Protein AF-A0A9P6ADT1-F1 (afdb_monomer)

Solvent-accessible surface area (backbone atoms only — not comparable to full-atom values): 18904 Å² total; per-residue (Å²): 120,46,32,55,77,61,33,71,81,41,59,68,74,58,28,60,76,31,26,52,91,74,40,87,94,54,66,102,69,55,71,53,70,65,59,57,53,48,58,58,53,56,71,49,45,75,69,42,69,82,41,55,72,68,59,29,51,54,50,52,51,52,51,54,49,50,52,53,49,54,48,59,73,41,40,64,62,50,52,52,52,51,49,56,50,48,60,58,50,48,56,53,52,51,50,54,48,50,60,58,55,69,78,47,60,73,65,60,53,52,51,52,52,51,37,44,56,51,20,77,77,34,77,88,45,71,60,76,86,56,84,80,74,83,67,64,42,41,66,54,49,51,50,51,55,52,50,53,49,51,54,50,29,70,73,68,75,50,74,79,93,52,99,67,52,74,68,56,52,52,50,54,53,52,53,50,53,51,50,23,52,55,50,48,50,52,58,66,69,46,61,95,75,58,52,72,69,57,51,49,51,54,51,52,51,51,53,53,50,51,54,51,52,54,56,47,54,63,53,37,44,75,73,42,54,80,47,46,67,55,52,52,49,60,64,70,63,66,64,89,63,56,79,56,68,57,84,81,75,50,65,86,76,50,59,74,89,73,48,75,50,73,64,42,46,53,49,35,52,53,49,51,55,45,24,54,17,39,24,52,51,19,49,53,47,26,56,51,28,49,53,52,35,55,50,52,52,51,45,43,75,74,72,52,68,63,71,70,52,42,54,52,48,50,54,53,43,54,51,29,50,53,50,27,53,48,25,48,50,51,31,73,72,67

Sequence (334 aa):
FLPKLHALAHKSKCSILYSLNFTPGVSRMNGEGIEWEWAEINITANSTEEMSEGSCHDTLDNLLGDKNFQKEIGLGKSLLTKLKTAQVESVKHVEQFKSFTGGLDPATVREYENMILAWEADHSKLNPYSVMSSSKTQVDVRLELLESKQAHLSLTGGHAMYDMSATSFLCVGLEIEEAQQWLARDIAAVGLLPMSTQSANVQSHRLALSNCIAAFHSIQQVYMPETASLITVNIIMDTPLSLESSPLFLPHTLKPKLQISPLAKSLTEMSAKLRFAQALDSLAEVQHSLCVFSHLLSYKHQEVQGQHLNTQACTLLDKADGKTKLAAQRYHCA

Foldseek 3Di:
DAFQVRLVVDDLVVSLLPPLVLAPPRDPDRPCPVVVVVVVVVVCVVVLVPDDPVVSVVVSVVVVVVVVVCCVVCVVVVVVVSVVVCVVVVVVVVVVVCVVCVPDDPVVVVVLVVQSVVCNVPVVGDDSPDDPCVAQALVRLLVVVVVVVVVVCVVVVDDDPDPADLSRLLVLLLVLLLLLVVLVVLVVVCPDDHDPVSVVVSVVSLVVSVVSLVVSVVVCCVQQVLCVVVVVCQVVVPDPPDSSRRDSPQLVPDDVVSQPDPSSVVSNVSNVSSLVSQLVVLVVQLVVLVVVLVVLVVCCVPPDDDDPSNVVSVVVNVVSVVSNVSSVVSNVVD

Structure (mmCIF, N/CA/C/O backbone):
data_AF-A0A9P6ADT1-F1
#
_entry.id   AF-A0A9P6ADT1-F1
#
loop_
_atom_site.group_PDB
_atom_site.id
_atom_site.type_symbol
_atom_site.label_atom_id
_atom_site.label_alt_id
_atom_site.label_comp_id
_atom_site.label_asym_id
_atom_site.label_entity_id
_atom_site.label_seq_id
_atom_site.pdbx_PDB_ins_code
_atom_site.Cartn_x
_atom_site.Cartn_y
_atom_site.Cartn_z
_atom_site.occupancy
_atom_site.B_iso_or_equiv
_atom_site.auth_seq_id
_atom_site.auth_comp_id
_atom_site.auth_asym_id
_atom_site.auth_atom_id
_atom_site.pdbx_PDB_model_num
ATOM 1 N N . PHE A 1 1 ? -10.443 -15.585 17.021 1.00 78.38 1 PHE A N 1
ATOM 2 C CA . PHE A 1 1 ? -10.217 -14.183 16.608 1.00 78.38 1 PHE A CA 1
ATOM 3 C C . PHE A 1 1 ? -8.785 -13.808 16.926 1.00 78.38 1 PHE A C 1
ATOM 5 O O . PHE A 1 1 ? -8.240 -14.363 17.874 1.00 78.38 1 PHE A O 1
ATOM 12 N N . LEU A 1 2 ? -8.186 -12.912 16.148 1.00 85.44 2 LEU A N 1
ATOM 13 C CA . LEU A 1 2 ? -6.800 -12.489 16.333 1.00 85.44 2 LEU A CA 1
ATOM 14 C C . LEU A 1 2 ? -6.769 -11.030 16.830 1.00 85.44 2 LEU A C 1
ATOM 16 O O . LEU A 1 2 ? -7.407 -10.185 16.193 1.00 85.44 2 LEU A O 1
ATOM 20 N N . PRO A 1 3 ? -6.083 -10.710 17.947 1.00 88.88 3 PRO A N 1
ATOM 21 C CA . PRO A 1 3 ? -5.892 -9.323 18.374 1.00 88.88 3 PRO A CA 1
ATOM 22 C C . PRO A 1 3 ? -5.215 -8.487 17.283 1.00 88.88 3 PRO A C 1
ATOM 24 O O . PRO A 1 3 ? -4.430 -9.010 16.488 1.00 88.88 3 PRO A O 1
ATOM 27 N N . LYS A 1 4 ? -5.520 -7.188 17.228 1.00 87.94 4 LYS A N 1
ATOM 28 C CA . LYS A 1 4 ? -5.128 -6.321 16.105 1.00 87.94 4 LYS A CA 1
ATOM 29 C C . LYS A 1 4 ? -3.614 -6.209 15.929 1.00 87.94 4 LYS A C 1
ATOM 31 O O . LYS A 1 4 ? -3.161 -6.284 14.791 1.00 87.94 4 LYS A O 1
ATOM 36 N N . LEU A 1 5 ? -2.841 -6.076 17.009 1.00 86.31 5 LEU A N 1
ATOM 37 C CA . LEU A 1 5 ? -1.379 -6.035 16.921 1.00 86.31 5 LEU A CA 1
ATOM 38 C C . LEU A 1 5 ? -0.801 -7.376 16.449 1.00 86.31 5 LEU A C 1
ATOM 40 O O . LEU A 1 5 ? 0.032 -7.411 15.544 1.00 86.31 5 LEU A O 1
ATOM 44 N N . HIS A 1 6 ? -1.307 -8.492 16.977 1.00 86.75 6 HIS A N 1
ATOM 45 C CA . HIS A 1 6 ? -0.883 -9.834 16.566 1.00 86.75 6 HIS A CA 1
ATOM 46 C C . HIS A 1 6 ? -1.228 -10.152 15.109 1.00 86.75 6 HIS A C 1
ATOM 48 O O . HIS A 1 6 ? -0.494 -10.881 14.443 1.00 86.75 6 HIS A O 1
ATOM 54 N N . ALA A 1 7 ? -2.296 -9.559 14.574 1.00 86.25 7 ALA A N 1
ATOM 55 C CA . ALA A 1 7 ? -2.693 -9.727 13.182 1.00 86.25 7 ALA A CA 1
ATOM 56 C C . ALA A 1 7 ? -1.629 -9.290 12.166 1.00 86.25 7 ALA A C 1
ATOM 58 O O . ALA A 1 7 ? -1.653 -9.780 11.035 1.00 86.25 7 ALA A O 1
ATOM 59 N N . LEU A 1 8 ? -0.675 -8.444 12.570 1.00 82.44 8 LEU A N 1
ATOM 60 C CA . LEU A 1 8 ? 0.459 -8.012 11.748 1.00 82.44 8 LEU A CA 1
ATOM 61 C C . LEU A 1 8 ? 1.533 -9.098 11.581 1.00 82.44 8 LEU A C 1
ATOM 63 O O . LEU A 1 8 ? 2.225 -9.120 10.568 1.00 82.44 8 LEU A O 1
ATOM 67 N N . ALA A 1 9 ? 1.664 -10.014 12.546 1.00 87.06 9 ALA A N 1
ATOM 68 C CA . ALA A 1 9 ? 2.632 -11.114 12.493 1.00 87.06 9 ALA A CA 1
ATOM 69 C C . ALA A 1 9 ? 2.120 -12.323 11.685 1.00 87.06 9 ALA A C 1
ATOM 71 O O . ALA A 1 9 ? 2.860 -13.271 11.420 1.00 87.06 9 ALA A O 1
ATOM 72 N N . HIS A 1 10 ? 0.844 -12.311 11.297 1.00 88.50 10 HIS A N 1
ATOM 73 C CA . HIS A 1 10 ? 0.214 -13.393 10.553 1.00 88.50 10 HIS A CA 1
ATOM 74 C C . HIS A 1 10 ? 0.229 -13.131 9.045 1.00 88.50 10 HIS A C 1
ATOM 76 O O . HIS A 1 10 ? 0.156 -11.998 8.576 1.00 88.50 10 HIS A O 1
ATOM 82 N N . LYS A 1 11 ? 0.235 -14.215 8.256 1.00 84.75 11 LYS A N 1
ATOM 83 C CA . LYS A 1 11 ? 0.014 -14.136 6.803 1.00 84.75 11 LYS A CA 1
ATOM 84 C C . LYS A 1 11 ? -1.325 -13.444 6.515 1.00 84.75 11 LYS A C 1
ATOM 86 O O . LYS A 1 11 ? -2.305 -13.707 7.215 1.00 84.75 11 LYS A O 1
ATOM 91 N N . SER A 1 12 ? -1.392 -12.654 5.442 1.00 79.94 12 SER A N 1
ATOM 92 C CA . SER A 1 12 ? -2.573 -11.859 5.052 1.00 79.94 12 SER A CA 1
ATOM 93 C C . SER A 1 12 ? -3.883 -12.654 5.089 1.00 79.94 12 SER A C 1
ATOM 95 O O . SER A 1 12 ? -4.853 -12.223 5.706 1.00 79.94 12 SER A O 1
ATOM 97 N N . LYS A 1 13 ? -3.888 -13.871 4.530 1.00 82.75 13 LYS A N 1
ATOM 98 C CA . LYS A 1 13 ? -5.054 -14.771 4.541 1.00 82.75 13 LYS A CA 1
ATOM 99 C C . LYS A 1 13 ? -5.581 -15.052 5.955 1.00 82.75 13 LYS A C 1
ATOM 101 O O . LYS A 1 13 ? -6.788 -15.064 6.165 1.00 82.75 13 LYS A O 1
ATOM 106 N N . CYS A 1 14 ? -4.687 -15.285 6.914 1.00 85.56 14 CYS A N 1
ATOM 107 C CA . CYS A 1 14 ? -5.045 -15.565 8.305 1.00 85.56 14 CYS A CA 1
ATOM 108 C C . CYS A 1 14 ? -5.510 -14.291 9.024 1.00 85.56 14 CYS A C 1
ATOM 110 O O . CYS A 1 14 ? -6.534 -14.307 9.703 1.00 85.56 14 CYS A O 1
ATOM 112 N N . SER A 1 15 ? -4.800 -13.181 8.803 1.00 85.50 15 SER A N 1
ATOM 113 C CA . SER A 1 15 ? -5.125 -11.866 9.363 1.00 85.50 15 SER A CA 1
ATOM 114 C C . SER A 1 15 ? -6.536 -11.404 8.975 1.00 85.50 15 SER A C 1
ATOM 116 O O . SER A 1 15 ? -7.306 -10.982 9.832 1.00 85.50 15 SER A O 1
ATOM 118 N N . ILE A 1 16 ? -6.921 -11.575 7.704 1.00 87.06 16 ILE A N 1
ATOM 119 C CA . ILE A 1 16 ? -8.251 -11.204 7.198 1.00 87.06 16 ILE A CA 1
ATOM 120 C C . ILE A 1 16 ? -9.327 -12.154 7.733 1.00 87.06 16 ILE A C 1
ATOM 122 O O . ILE A 1 16 ? -10.358 -11.690 8.210 1.00 87.06 16 ILE A O 1
ATOM 126 N N . LEU A 1 17 ? -9.087 -13.471 7.699 1.00 88.19 17 LEU A N 1
ATOM 127 C CA . LEU A 1 17 ? -10.069 -14.469 8.137 1.00 88.19 17 LEU A CA 1
ATOM 128 C C . LEU A 1 17 ? -10.455 -14.312 9.615 1.00 88.19 17 LEU A C 1
ATOM 130 O O . LEU A 1 17 ? -11.616 -14.484 9.966 1.00 88.19 17 LEU A O 1
ATOM 134 N N . TYR A 1 18 ? -9.491 -13.983 10.477 1.00 88.50 18 TYR A N 1
ATOM 135 C CA . TYR A 1 18 ? -9.713 -13.840 11.921 1.00 88.50 18 TYR A CA 1
ATOM 136 C C . TYR A 1 18 ? -9.751 -12.383 12.393 1.00 88.50 18 TYR A C 1
ATOM 138 O O . TYR A 1 18 ? -9.625 -12.125 13.597 1.00 88.50 18 TYR A O 1
ATOM 146 N N . SER A 1 19 ? -9.925 -11.446 11.458 1.00 89.44 19 SER A N 1
ATOM 147 C CA . SER A 1 19 ? -10.001 -10.015 11.728 1.00 89.44 19 SER A CA 1
ATOM 148 C C . SER A 1 19 ? -11.229 -9.682 12.569 1.00 89.44 19 SER A C 1
ATOM 150 O O . SER A 1 19 ? -12.371 -9.920 12.169 1.00 89.44 19 SER A O 1
ATOM 152 N N . LEU A 1 20 ? -10.998 -9.019 13.704 1.00 89.38 20 LEU A N 1
ATOM 153 C CA . LEU A 1 20 ? -12.065 -8.457 14.537 1.00 89.38 20 LEU A CA 1
ATOM 154 C C . LEU A 1 20 ? -12.916 -7.419 13.784 1.00 89.38 20 LEU A C 1
ATOM 156 O O . LEU A 1 20 ? -14.054 -7.187 14.167 1.00 89.38 20 LEU A O 1
ATOM 160 N N . ASN A 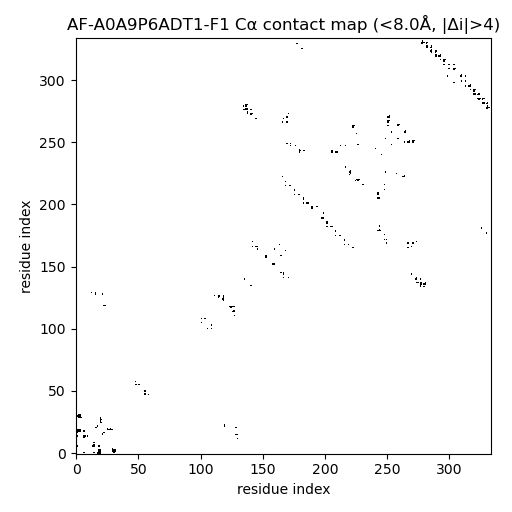1 21 ? -12.389 -6.796 12.721 1.00 87.94 21 ASN A N 1
ATOM 161 C CA . ASN A 1 21 ? -13.139 -5.807 11.939 1.00 87.94 21 ASN A CA 1
ATOM 162 C C . ASN A 1 21 ? -14.158 -6.445 10.980 1.00 87.94 21 ASN A C 1
ATOM 164 O O . ASN A 1 21 ? -15.078 -5.754 10.558 1.00 87.94 21 ASN A O 1
ATOM 168 N N . PHE A 1 22 ? -13.975 -7.718 10.614 1.00 87.19 22 PHE A N 1
ATOM 169 C CA . PHE A 1 22 ? -14.830 -8.430 9.652 1.00 87.19 22 PHE A CA 1
ATOM 170 C C . PHE A 1 22 ? -15.693 -9.502 10.322 1.00 87.19 22 PHE A C 1
ATOM 172 O O . PHE A 1 22 ? -16.388 -10.244 9.643 1.00 87.19 22 PHE A O 1
ATOM 179 N N . THR A 1 23 ? -15.632 -9.610 11.652 1.00 86.31 23 THR A N 1
ATOM 180 C CA . THR A 1 23 ? -16.427 -10.584 12.400 1.00 86.31 23 THR A CA 1
ATOM 181 C C . THR A 1 23 ? -17.764 -9.956 12.813 1.00 86.31 23 THR A C 1
ATOM 183 O O . THR A 1 23 ? -17.756 -8.979 13.572 1.00 86.31 23 THR A O 1
ATOM 186 N N . PRO A 1 24 ? -18.912 -10.524 12.403 1.00 86.69 24 PRO A N 1
ATOM 187 C CA . PRO A 1 24 ? -20.221 -10.045 12.831 1.00 86.69 24 PRO A CA 1
ATOM 188 C C . PRO A 1 24 ? -20.382 -10.062 14.356 1.00 86.69 24 PRO A C 1
ATOM 190 O O . PRO A 1 24 ? -19.966 -10.996 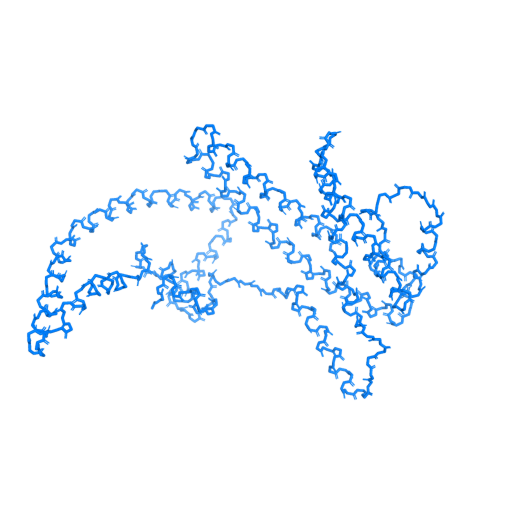15.039 1.00 86.69 24 PRO A O 1
ATOM 193 N N . GLY A 1 25 ? -20.993 -9.010 14.904 1.00 86.00 25 GLY A N 1
ATOM 194 C CA . GLY A 1 25 ? -21.254 -8.884 16.344 1.00 86.00 25 GLY A CA 1
ATOM 195 C C . GLY A 1 25 ? -20.046 -8.476 17.196 1.00 86.00 25 GLY A C 1
ATOM 196 O O . GLY A 1 25 ? -20.205 -8.222 18.391 1.00 86.00 25 GLY A O 1
ATOM 197 N N . VAL A 1 26 ? -18.852 -8.350 16.611 1.00 87.88 26 VAL A N 1
ATOM 198 C CA . VAL A 1 26 ? -17.669 -7.866 17.328 1.00 87.88 26 VAL A CA 1
ATOM 199 C C . VAL A 1 26 ? -17.657 -6.339 17.357 1.00 87.88 26 VAL A C 1
ATOM 201 O O . VAL A 1 26 ? -17.753 -5.662 16.336 1.00 87.88 26 VAL A O 1
ATOM 204 N N . SER A 1 27 ? -17.535 -5.775 18.560 1.00 83.25 27 SER A N 1
ATOM 205 C CA . SER A 1 27 ? -17.394 -4.326 18.735 1.00 83.25 27 SER A CA 1
ATOM 206 C C . SER A 1 27 ? -16.056 -3.815 18.187 1.00 83.25 27 SER A C 1
ATOM 208 O O . SER A 1 27 ? -15.099 -4.572 18.026 1.00 83.25 27 SER A O 1
ATOM 210 N N . ARG A 1 28 ? -15.931 -2.500 17.967 1.00 84.81 28 ARG A N 1
ATOM 211 C CA . ARG A 1 28 ? -14.649 -1.892 17.583 1.00 84.81 28 ARG A CA 1
ATOM 212 C C . ARG A 1 28 ? -13.662 -1.933 18.760 1.00 84.81 28 ARG A C 1
ATOM 214 O O . ARG A 1 28 ? -13.579 -0.996 19.545 1.00 84.81 28 ARG A O 1
ATOM 221 N N . MET A 1 29 ? -12.910 -3.028 18.861 1.00 85.56 29 MET A N 1
ATOM 222 C CA . MET A 1 29 ? -11.903 -3.289 19.899 1.00 85.56 29 MET A CA 1
ATOM 223 C C . MET A 1 29 ? -10.559 -3.723 19.294 1.00 85.56 29 MET A C 1
ATOM 225 O O . MET A 1 29 ? -10.488 -4.048 18.108 1.00 85.56 29 MET A O 1
ATOM 229 N N . ASN A 1 30 ? -9.483 -3.684 20.085 1.00 87.19 30 ASN A N 1
ATOM 230 C CA . ASN A 1 30 ? -8.147 -4.171 19.705 1.00 87.19 30 ASN A CA 1
ATOM 231 C C . ASN A 1 30 ? -7.900 -5.635 20.100 1.00 87.19 30 ASN A C 1
ATOM 233 O O . ASN A 1 30 ? -7.114 -6.305 19.442 1.00 87.19 30 ASN A O 1
ATOM 237 N N . GLY A 1 31 ? -8.607 -6.147 21.112 1.00 88.25 31 GLY A N 1
ATOM 238 C CA . GLY A 1 31 ? -8.419 -7.515 21.602 1.00 88.25 31 GLY A CA 1
ATOM 239 C C . GLY A 1 31 ? -7.239 -7.688 22.563 1.00 88.25 31 GLY A C 1
ATOM 240 O O . GLY A 1 31 ? -6.888 -8.822 22.854 1.00 88.25 31 GLY A O 1
ATOM 241 N N . GLU A 1 32 ? -6.663 -6.598 23.075 1.00 87.12 32 GLU A N 1
ATOM 242 C CA . GLU A 1 32 ? -5.452 -6.604 23.924 1.00 87.12 32 GLU A CA 1
ATOM 243 C C . GLU A 1 32 ? -5.761 -6.363 25.406 1.00 87.12 32 GLU A C 1
ATOM 245 O O . GLU A 1 32 ? -4.874 -6.061 26.194 1.00 87.12 32 GLU A O 1
ATOM 250 N N . GLY A 1 33 ? -7.028 -6.484 25.819 1.00 83.31 33 GLY A N 1
ATOM 251 C CA . GLY A 1 33 ? -7.420 -6.193 27.203 1.00 83.31 33 GLY A CA 1
ATOM 252 C C . GLY A 1 33 ? -6.620 -6.986 28.244 1.00 83.31 33 GLY A C 1
ATOM 253 O O . GLY A 1 33 ? -6.304 -6.449 29.297 1.00 83.31 33 GLY A O 1
ATOM 254 N N . ILE A 1 34 ? -6.237 -8.225 27.916 1.00 82.31 34 ILE A N 1
ATOM 255 C CA . ILE A 1 34 ? -5.420 -9.077 28.788 1.00 82.31 34 ILE A CA 1
ATOM 256 C C . ILE A 1 34 ? -3.978 -8.569 28.941 1.00 82.31 34 ILE A C 1
ATOM 258 O O . ILE A 1 34 ? -3.387 -8.716 30.003 1.00 82.31 34 ILE A O 1
ATOM 262 N N . GLU A 1 35 ? -3.414 -7.927 27.915 1.00 85.19 35 GLU A N 1
ATOM 263 C CA . GLU A 1 35 ? -2.042 -7.406 27.960 1.00 85.19 35 GLU A CA 1
ATOM 264 C C . GLU A 1 35 ? -1.942 -6.200 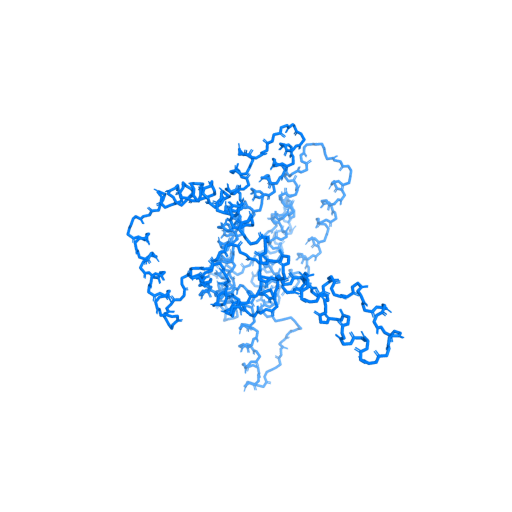28.897 1.00 85.19 35 GLU A C 1
ATOM 266 O O . GLU A 1 35 ? -0.951 -6.043 29.609 1.00 85.19 35 GLU A O 1
ATOM 271 N N . TRP A 1 36 ? -2.992 -5.374 28.947 1.00 82.00 36 TRP A N 1
ATOM 272 C CA . TRP A 1 36 ? -3.089 -4.285 29.919 1.00 82.00 36 TRP A CA 1
ATOM 273 C C . TRP A 1 36 ? -3.194 -4.817 31.350 1.00 82.00 36 TRP A C 1
ATOM 275 O O . TRP A 1 36 ? -2.508 -4.313 32.235 1.00 82.00 36 TRP A O 1
ATOM 285 N N . GLU A 1 37 ? -3.994 -5.865 31.567 1.00 82.81 37 GLU A N 1
ATOM 286 C CA . GLU A 1 37 ? -4.106 -6.524 32.874 1.00 82.81 37 GLU A CA 1
ATOM 287 C C . GLU A 1 37 ? -2.753 -7.139 33.302 1.00 82.81 37 GLU A C 1
ATOM 289 O O . GLU A 1 37 ? -2.333 -6.966 34.446 1.00 82.81 37 GLU A O 1
ATOM 294 N N . TRP A 1 38 ? -2.002 -7.762 32.384 1.00 85.62 38 TRP A N 1
ATOM 295 C CA . TRP A 1 38 ? -0.648 -8.262 32.666 1.00 85.62 38 TRP A CA 1
ATOM 296 C C . TRP A 1 38 ? 0.346 -7.162 33.030 1.00 85.62 38 TRP A C 1
ATOM 298 O O . TRP A 1 38 ? 1.143 -7.346 33.949 1.00 85.62 38 TRP A O 1
ATOM 308 N N . ALA A 1 39 ? 0.306 -6.017 32.346 1.00 86.19 39 ALA A N 1
ATOM 309 C CA . ALA A 1 39 ? 1.173 -4.891 32.677 1.00 86.19 39 ALA A CA 1
ATOM 310 C C . ALA A 1 39 ? 0.939 -4.393 34.113 1.00 86.19 39 ALA A C 1
ATOM 312 O O . ALA A 1 39 ? 1.895 -4.042 34.800 1.00 86.19 39 ALA A O 1
ATOM 313 N N . GLU A 1 40 ? -0.310 -4.408 34.583 1.00 81.56 40 GLU A N 1
ATOM 314 C CA . GLU A 1 40 ? -0.649 -4.036 35.958 1.00 81.56 40 GLU A CA 1
ATOM 315 C C . GLU A 1 40 ? -0.211 -5.091 36.982 1.00 81.56 40 GLU A C 1
ATOM 317 O O . GLU A 1 40 ? 0.331 -4.730 38.024 1.00 81.56 40 GLU A O 1
ATOM 322 N N . ILE A 1 41 ? -0.383 -6.384 36.684 1.00 84.31 41 ILE A N 1
ATOM 323 C CA . ILE A 1 41 ? 0.080 -7.481 37.556 1.00 84.31 41 ILE A CA 1
ATOM 324 C C . ILE A 1 41 ? 1.611 -7.478 37.672 1.00 84.31 41 ILE A C 1
ATOM 326 O O . ILE A 1 41 ? 2.161 -7.722 38.743 1.00 84.31 41 ILE A O 1
ATOM 330 N N . ASN A 1 42 ? 2.327 -7.126 36.602 1.00 87.12 42 ASN A N 1
ATOM 331 C CA . ASN A 1 42 ? 3.787 -7.029 36.635 1.00 87.12 42 ASN A CA 1
ATOM 332 C C . ASN A 1 42 ? 4.300 -5.995 37.650 1.00 87.12 42 ASN A C 1
ATOM 334 O O . ASN A 1 42 ? 5.420 -6.132 38.137 1.00 87.12 42 ASN A O 1
ATOM 338 N N . ILE A 1 43 ? 3.498 -4.989 38.019 1.00 84.44 43 ILE A N 1
ATOM 339 C CA . ILE A 1 43 ? 3.875 -4.006 39.047 1.00 84.44 43 ILE A CA 1
ATOM 340 C C . ILE A 1 43 ? 4.038 -4.685 40.414 1.00 84.44 43 ILE A C 1
ATOM 342 O O . ILE A 1 43 ? 4.892 -4.282 41.202 1.00 84.44 43 ILE A O 1
ATOM 346 N N . THR A 1 44 ? 3.256 -5.733 40.697 1.00 85.94 44 THR A N 1
ATOM 347 C CA . THR A 1 44 ? 3.319 -6.457 41.974 1.00 85.94 44 THR A CA 1
ATOM 348 C C . THR A 1 44 ? 4.371 -7.563 41.991 1.00 85.94 44 THR A C 1
ATOM 350 O O . THR A 1 44 ? 4.643 -8.103 43.062 1.00 85.94 44 THR A O 1
ATOM 353 N N . ALA A 1 45 ? 5.003 -7.868 40.851 1.00 87.25 45 ALA A N 1
ATOM 354 C CA . ALA A 1 45 ? 5.948 -8.977 40.714 1.00 87.25 45 ALA A CA 1
ATOM 355 C C . ALA A 1 45 ? 7.094 -8.908 41.739 1.00 87.25 45 ALA A C 1
ATOM 357 O O . ALA A 1 45 ? 7.302 -9.857 42.492 1.00 87.25 45 ALA A O 1
ATOM 358 N N . ASN A 1 46 ? 7.757 -7.750 41.848 1.00 87.62 46 ASN A N 1
ATOM 359 C CA . ASN A 1 46 ? 8.876 -7.557 42.779 1.00 87.62 46 ASN A CA 1
ATOM 360 C C . ASN A 1 46 ? 8.447 -7.700 44.247 1.00 87.62 46 ASN A C 1
ATOM 362 O O . ASN A 1 46 ? 9.211 -8.185 45.072 1.00 87.62 46 ASN A O 1
ATOM 366 N N . SER A 1 47 ? 7.228 -7.269 44.596 1.00 88.19 47 SER A N 1
ATOM 367 C CA . SER A 1 47 ? 6.728 -7.413 45.969 1.00 88.19 47 SER A CA 1
ATOM 368 C C . SER A 1 47 ? 6.363 -8.853 46.310 1.00 88.19 47 SER A C 1
ATOM 370 O O . SER A 1 47 ? 6.517 -9.249 47.458 1.00 88.19 47 SER A O 1
ATOM 372 N N . THR A 1 48 ? 5.903 -9.633 45.328 1.00 90.62 48 THR A N 1
ATOM 373 C CA . THR A 1 48 ? 5.520 -11.038 45.517 1.00 90.62 48 THR A CA 1
ATOM 374 C C . THR A 1 48 ? 6.706 -12.003 45.500 1.00 90.62 48 THR A C 1
ATOM 376 O O . THR A 1 48 ? 6.578 -13.110 46.011 1.00 90.62 48 THR A O 1
ATOM 379 N N . GLU A 1 49 ? 7.854 -11.595 44.949 1.00 90.50 49 GLU A N 1
ATOM 380 C CA . GLU A 1 49 ? 9.067 -12.424 44.850 1.00 90.50 49 GLU A CA 1
ATOM 381 C C . GLU A 1 49 ? 9.681 -12.751 46.223 1.00 90.50 49 GLU A C 1
ATOM 383 O O . GLU A 1 49 ? 10.138 -13.866 46.451 1.00 90.50 49 GLU A O 1
ATOM 388 N N . GLU A 1 50 ? 9.623 -11.807 47.163 1.00 92.56 50 GLU A N 1
ATOM 389 C CA . GLU A 1 50 ? 10.172 -11.950 48.522 1.00 92.56 50 GLU A CA 1
ATOM 390 C C . GLU A 1 50 ? 9.190 -12.628 49.505 1.00 92.56 50 GLU A C 1
ATOM 392 O O . GLU A 1 50 ? 9.494 -12.820 50.686 1.00 92.56 50 GLU A O 1
ATOM 397 N N . MET A 1 51 ? 7.975 -12.964 49.056 1.00 94.94 51 MET A N 1
ATOM 398 C CA . MET A 1 51 ? 6.925 -13.534 49.906 1.00 94.94 51 MET A CA 1
ATOM 399 C C . MET A 1 51 ? 7.046 -15.058 50.011 1.00 94.94 51 MET A C 1
ATOM 401 O O . MET A 1 51 ? 7.474 -15.738 49.082 1.00 94.94 51 MET A O 1
ATOM 405 N N . SER A 1 52 ? 6.595 -15.629 51.135 1.00 95.38 52 SER A N 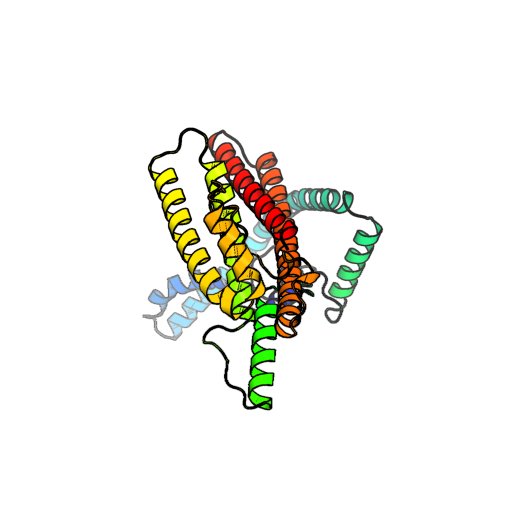1
ATOM 406 C CA . SER A 1 52 ? 6.409 -17.082 51.223 1.00 95.38 52 SER A CA 1
ATOM 407 C C . SER A 1 52 ? 5.340 -17.554 50.233 1.00 95.38 52 SER A C 1
ATOM 409 O O . SER A 1 52 ? 4.409 -16.812 49.934 1.00 95.38 52 SER A O 1
ATOM 411 N N . GLU A 1 53 ? 5.435 -18.800 49.767 1.00 93.00 53 GLU A N 1
ATOM 412 C CA . GLU A 1 53 ? 4.560 -19.355 48.720 1.00 93.00 53 GLU A CA 1
ATOM 413 C C . GLU A 1 53 ? 3.060 -19.142 48.993 1.00 93.00 53 GLU A C 1
ATOM 415 O O . GLU A 1 53 ? 2.345 -18.627 48.136 1.00 93.00 53 GLU A O 1
ATOM 420 N N . GLY A 1 54 ? 2.595 -19.449 50.210 1.00 95.69 54 GLY A N 1
ATOM 421 C CA . GLY A 1 54 ? 1.196 -19.224 50.593 1.00 95.69 54 GLY A CA 1
ATOM 422 C C . GLY A 1 54 ? 0.804 -17.742 50.582 1.00 95.69 54 GLY A C 1
ATOM 423 O O . GLY A 1 54 ? -0.219 -17.376 50.015 1.00 95.69 54 GLY A O 1
ATOM 424 N N . SER A 1 55 ? 1.659 -16.872 51.127 1.00 92.62 55 SER A N 1
ATOM 425 C CA . SER A 1 55 ? 1.406 -15.424 51.148 1.00 92.62 55 SER A CA 1
ATOM 426 C C . SER A 1 55 ? 1.406 -14.819 49.741 1.00 92.62 55 SER A C 1
ATOM 428 O O . SER A 1 55 ? 0.626 -13.910 49.457 1.00 92.62 55 SER A O 1
ATOM 430 N N . CYS A 1 56 ? 2.280 -15.311 48.860 1.00 92.88 56 CYS A N 1
ATOM 431 C CA . CYS A 1 56 ? 2.341 -14.918 47.457 1.00 92.88 56 CYS A CA 1
ATOM 432 C C . CYS A 1 56 ? 1.037 -15.288 46.740 1.00 92.88 56 CYS A C 1
ATOM 434 O O . CYS A 1 56 ? 0.410 -14.425 46.124 1.00 92.88 56 CYS A O 1
ATOM 436 N N . HIS A 1 57 ? 0.585 -16.537 46.895 1.00 92.88 57 HIS A N 1
ATOM 437 C CA . HIS A 1 57 ? -0.665 -17.012 46.308 1.00 92.88 57 HIS A CA 1
ATOM 438 C C . HIS A 1 57 ? -1.869 -16.178 46.770 1.00 92.88 57 HIS A C 1
ATOM 440 O O . HIS A 1 57 ? -2.612 -15.664 45.937 1.00 92.88 57 HIS A O 1
ATOM 446 N N . ASP A 1 58 ? -2.015 -15.965 48.081 1.00 94.88 58 ASP A N 1
ATOM 447 C CA . ASP A 1 58 ? -3.122 -15.180 48.640 1.00 94.88 58 ASP A CA 1
ATOM 448 C C . ASP A 1 58 ? -3.090 -13.720 48.165 1.00 94.88 58 ASP A C 1
ATOM 450 O O . ASP A 1 58 ? -4.128 -13.100 47.936 1.00 94.88 58 ASP A O 1
ATOM 454 N N . THR A 1 59 ? -1.899 -13.146 47.989 1.00 91.69 59 THR A N 1
ATOM 455 C CA . THR A 1 59 ? -1.748 -11.766 47.503 1.00 91.69 59 THR A CA 1
ATOM 456 C C . THR A 1 59 ? -2.170 -11.636 46.044 1.00 91.69 59 THR A C 1
ATOM 458 O O . THR A 1 59 ? -2.894 -10.700 45.699 1.00 91.69 59 THR A O 1
ATOM 461 N N . LEU A 1 60 ? -1.754 -12.577 45.193 1.00 90.69 60 LEU A N 1
ATOM 462 C CA . LEU A 1 60 ? -2.156 -12.604 43.788 1.00 90.69 60 LEU A CA 1
ATOM 463 C C . LEU A 1 60 ? -3.663 -12.840 43.641 1.00 90.69 60 LEU A C 1
ATOM 465 O O . LEU A 1 60 ? -4.301 -12.144 42.853 1.00 90.69 60 LEU A O 1
ATOM 469 N N . ASP A 1 61 ? -4.247 -13.753 44.420 1.00 93.56 61 ASP A N 1
ATOM 470 C CA . ASP A 1 61 ? -5.685 -14.040 44.368 1.00 93.56 61 ASP A CA 1
ATOM 471 C C . ASP A 1 61 ? -6.519 -12.822 44.796 1.00 93.56 61 ASP A C 1
ATOM 473 O O . ASP A 1 61 ? -7.460 -12.429 44.104 1.00 93.56 61 ASP A O 1
ATOM 477 N N . ASN A 1 62 ? -6.105 -12.128 45.863 1.00 92.31 62 ASN A N 1
ATOM 478 C CA . ASN A 1 62 ? -6.741 -10.879 46.291 1.00 92.31 62 ASN A CA 1
ATOM 479 C C . ASN A 1 62 ? -6.641 -9.774 45.228 1.00 92.31 62 ASN A C 1
ATOM 481 O O . ASN A 1 62 ? -7.623 -9.074 44.975 1.00 92.31 62 ASN A O 1
ATOM 485 N N . LEU A 1 63 ? -5.475 -9.616 44.589 1.00 90.12 63 LEU A N 1
ATOM 486 C CA . LEU A 1 63 ? -5.275 -8.627 43.528 1.00 90.12 63 LEU A CA 1
ATOM 487 C C . LEU A 1 63 ? -6.185 -8.913 42.328 1.00 90.12 63 LEU A C 1
ATOM 489 O O . LEU A 1 63 ? -6.887 -8.021 41.854 1.00 90.12 63 LEU A O 1
ATOM 493 N N . LEU A 1 64 ? -6.186 -10.154 41.837 1.00 89.88 64 LEU A N 1
ATOM 494 C CA . LEU A 1 64 ? -7.020 -10.569 40.708 1.00 89.88 64 LEU A CA 1
ATOM 495 C C . LEU A 1 64 ? -8.514 -10.476 41.052 1.00 89.88 64 LEU A C 1
ATOM 497 O O . LEU A 1 64 ? -9.315 -10.047 40.218 1.00 89.88 64 LEU A O 1
ATOM 501 N N . GLY A 1 65 ? -8.883 -10.818 42.288 1.00 93.38 65 GLY A N 1
ATOM 502 C CA . GLY A 1 65 ? -10.229 -10.663 42.833 1.00 93.38 65 GLY A CA 1
ATOM 503 C C . GLY A 1 65 ? -10.702 -9.209 42.830 1.00 93.38 65 GLY A C 1
ATOM 504 O O . GLY A 1 65 ? -11.779 -8.925 42.300 1.00 93.38 65 GLY A O 1
ATOM 505 N N . ASP A 1 66 ? -9.886 -8.275 43.333 1.00 91.31 66 ASP A N 1
ATOM 506 C CA . ASP A 1 66 ? -10.195 -6.840 43.271 1.00 91.31 66 ASP A CA 1
ATOM 507 C C . ASP A 1 66 ? -10.336 -6.368 41.819 1.00 91.31 66 ASP A C 1
ATOM 509 O O . ASP A 1 66 ? -11.319 -5.712 41.482 1.00 91.31 66 ASP A O 1
ATOM 513 N N . LYS A 1 67 ? -9.436 -6.767 40.912 1.00 88.00 67 LYS A N 1
ATOM 514 C CA . LYS A 1 67 ? -9.535 -6.391 39.488 1.00 88.00 67 LYS A CA 1
ATOM 515 C C . LYS A 1 67 ? -10.833 -6.868 38.843 1.00 88.00 67 LYS A C 1
ATOM 517 O O . LYS A 1 67 ? -11.485 -6.092 38.136 1.00 88.00 67 LYS A O 1
ATOM 522 N N . ASN A 1 68 ? -11.239 -8.107 39.109 1.00 90.88 68 ASN A N 1
ATOM 523 C CA . ASN A 1 68 ? -12.516 -8.639 38.637 1.00 90.88 68 ASN A CA 1
ATOM 524 C C . ASN A 1 68 ? -13.696 -7.836 39.197 1.00 90.88 68 ASN A C 1
ATOM 526 O O . ASN A 1 68 ? -14.589 -7.455 38.437 1.00 90.88 68 ASN A O 1
ATOM 530 N N . PHE A 1 69 ? -13.663 -7.500 40.487 1.00 94.44 69 PHE A N 1
ATOM 531 C CA . PHE A 1 69 ? -14.693 -6.688 41.125 1.00 94.44 69 PHE A CA 1
ATOM 532 C C . PHE A 1 69 ? -14.770 -5.271 40.533 1.00 94.44 69 PHE A C 1
ATOM 534 O O . PHE A 1 69 ? -15.852 -4.821 40.155 1.00 94.44 69 PHE A O 1
ATOM 541 N N . GLN A 1 70 ? -13.632 -4.586 40.355 1.00 92.31 70 GLN A N 1
ATOM 542 C CA . GLN A 1 70 ? -13.564 -3.266 39.712 1.00 92.31 70 GLN A CA 1
ATOM 543 C C . GLN A 1 70 ? -14.136 -3.296 38.288 1.00 92.31 70 GLN A C 1
ATOM 545 O O . GLN A 1 70 ? -14.847 -2.378 37.865 1.00 92.31 70 GLN A O 1
ATOM 550 N N . LYS A 1 71 ? -13.857 -4.368 37.539 1.00 89.25 71 LYS A N 1
ATOM 551 C CA . LYS A 1 71 ? -14.389 -4.580 36.189 1.00 89.25 71 LYS A CA 1
ATOM 552 C C . LYS A 1 71 ? -15.901 -4.769 36.205 1.00 89.25 71 LYS A C 1
ATOM 554 O O . LYS A 1 71 ? -16.580 -4.171 35.373 1.00 89.25 71 LYS A O 1
ATOM 559 N N . GLU A 1 72 ? -16.422 -5.545 37.151 1.00 95.12 72 GLU A N 1
ATOM 560 C CA . GLU A 1 72 ? -17.854 -5.793 37.316 1.00 95.12 72 GLU A CA 1
ATOM 561 C C . GLU A 1 72 ? -18.615 -4.501 37.645 1.00 95.12 72 GLU A C 1
ATOM 563 O O . GLU A 1 72 ? -19.531 -4.118 36.911 1.00 95.12 72 GLU A O 1
ATOM 568 N N . ILE A 1 73 ? -18.182 -3.754 38.668 1.00 96.69 73 ILE A N 1
ATOM 569 C CA . ILE A 1 73 ? -18.836 -2.492 39.057 1.00 96.69 73 ILE A CA 1
ATOM 570 C C . ILE A 1 73 ? -18.645 -1.387 38.005 1.00 96.69 73 ILE A C 1
ATOM 572 O O . ILE A 1 73 ? -19.508 -0.523 37.824 1.00 96.69 73 ILE A O 1
ATOM 576 N N . GLY A 1 74 ? -17.527 -1.410 37.273 1.00 95.12 74 GLY A N 1
ATOM 577 C CA . GLY A 1 74 ? -17.215 -0.458 36.209 1.00 95.12 74 GLY A CA 1
ATOM 578 C C . GLY A 1 74 ? -17.932 -0.744 34.886 1.00 95.12 74 GLY A C 1
ATOM 579 O O . GLY A 1 74 ? -18.027 0.150 34.032 1.00 95.12 74 GLY A O 1
ATOM 580 N N . LEU A 1 75 ? -18.464 -1.958 34.705 1.00 93.62 75 LEU A N 1
ATOM 581 C CA . LEU A 1 75 ? -18.994 -2.429 33.428 1.00 93.62 75 LEU A CA 1
ATOM 582 C C . LEU A 1 75 ? -20.132 -1.543 32.917 1.00 93.62 75 LEU A C 1
ATOM 584 O O . LEU A 1 75 ? -20.097 -1.106 31.768 1.00 93.62 75 LEU A O 1
ATOM 588 N N . GLY A 1 76 ? -21.100 -1.205 33.774 1.00 96.38 76 GLY A N 1
ATOM 589 C CA . GLY A 1 76 ? -22.244 -0.371 33.391 1.00 96.38 76 GLY A CA 1
ATOM 590 C C . GLY A 1 76 ? -21.829 1.014 32.881 1.00 96.38 76 GLY A C 1
ATOM 591 O O . GLY A 1 76 ? -22.274 1.455 31.820 1.00 96.38 76 GLY A O 1
ATOM 592 N N . LYS A 1 77 ? -20.905 1.683 33.585 1.00 96.00 77 LYS A N 1
ATOM 593 C CA . LYS A 1 77 ? -20.371 2.998 33.186 1.00 96.00 77 LYS A CA 1
ATOM 594 C C . LYS A 1 77 ? -19.575 2.919 31.877 1.00 96.00 77 LYS A C 1
ATOM 596 O O . LYS A 1 77 ? -19.699 3.805 31.024 1.00 96.00 77 LYS A O 1
ATOM 601 N N . SER A 1 78 ? -18.781 1.860 31.709 1.00 91.88 78 SER A N 1
ATOM 602 C CA . SER A 1 78 ? -17.997 1.608 30.494 1.00 91.88 78 SER A CA 1
ATOM 603 C C . SER A 1 78 ? -18.904 1.366 29.285 1.00 91.88 78 SER A C 1
ATOM 605 O O . SER A 1 78 ? -18.756 2.030 28.258 1.00 91.88 78 SER A O 1
ATOM 607 N N . LEU A 1 79 ? -19.902 0.486 29.422 1.00 92.75 79 LEU A N 1
ATOM 608 C CA . LEU A 1 79 ? -20.871 0.182 28.368 1.00 92.75 79 LEU A CA 1
ATOM 609 C C . LEU A 1 79 ? -21.707 1.406 27.988 1.00 92.75 79 LEU A C 1
ATOM 611 O O . LEU A 1 79 ? -21.877 1.665 26.800 1.00 92.75 79 LEU A O 1
ATOM 615 N N . LEU A 1 80 ? -22.161 2.203 28.961 1.00 95.56 80 LEU A N 1
ATOM 616 C CA . LEU A 1 80 ? -22.905 3.434 28.683 1.00 95.56 80 LEU A CA 1
ATOM 617 C C . LEU A 1 80 ? -22.068 4.440 27.882 1.00 95.56 80 LEU A C 1
ATOM 619 O O . LEU A 1 80 ? -22.562 5.036 26.926 1.00 95.56 80 LEU A O 1
ATOM 623 N N . THR A 1 81 ? -20.800 4.623 28.256 1.00 94.50 81 THR A N 1
ATOM 624 C CA . THR A 1 81 ? -19.875 5.501 27.521 1.00 94.50 81 THR A CA 1
ATOM 625 C C . THR A 1 81 ? -19.681 5.005 26.090 1.00 94.50 81 THR A C 1
ATOM 627 O O . THR A 1 81 ? -19.860 5.772 25.145 1.00 94.50 81 THR A O 1
ATOM 630 N N . LYS A 1 82 ? -19.404 3.707 25.919 1.00 92.25 82 LYS A N 1
ATOM 631 C CA . LYS A 1 82 ? -19.228 3.083 24.600 1.00 92.25 82 LYS A CA 1
ATOM 632 C C . LYS A 1 82 ? -20.484 3.184 23.737 1.00 92.25 82 LYS A C 1
ATOM 634 O O . LYS A 1 82 ? -20.363 3.463 22.549 1.00 92.25 82 LYS A O 1
ATOM 639 N N . LEU A 1 83 ? -21.673 3.007 24.317 1.00 93.31 83 LEU A N 1
ATOM 640 C CA . LEU A 1 83 ? -22.946 3.131 23.607 1.00 93.31 83 LEU A CA 1
ATOM 641 C C . LEU A 1 83 ? -23.166 4.557 23.090 1.00 93.31 83 LEU A C 1
ATOM 643 O O . LEU A 1 83 ? -23.517 4.732 21.927 1.00 93.31 83 LEU A O 1
ATOM 647 N N . LYS A 1 84 ? -22.905 5.576 23.920 1.00 95.38 84 LYS A N 1
ATOM 648 C CA . LYS A 1 84 ? -23.003 6.984 23.503 1.00 95.38 84 LYS A CA 1
ATOM 649 C C . LYS A 1 84 ? -22.061 7.293 22.340 1.00 95.38 84 LYS A C 1
ATOM 651 O O . LYS A 1 84 ? -22.485 7.902 21.363 1.00 95.38 84 LYS A O 1
ATOM 656 N N . THR A 1 85 ? -20.810 6.835 22.413 1.00 93.06 85 THR A N 1
ATOM 657 C CA . THR A 1 85 ? -19.854 6.976 21.306 1.00 93.06 85 THR A CA 1
ATOM 658 C C . THR A 1 85 ? -20.339 6.240 20.058 1.00 93.06 85 THR A C 1
ATOM 660 O O . THR A 1 85 ? -20.356 6.821 18.979 1.00 93.06 85 THR A O 1
ATOM 663 N N . ALA A 1 86 ? -20.794 4.992 20.196 1.00 91.94 86 ALA A N 1
ATOM 664 C CA . ALA A 1 86 ? -21.278 4.191 19.075 1.00 91.94 86 ALA A CA 1
ATOM 665 C C . ALA A 1 86 ? -22.491 4.824 18.379 1.00 91.94 86 ALA A C 1
ATOM 667 O O . ALA A 1 86 ? -22.582 4.759 17.160 1.00 91.94 86 ALA A O 1
ATOM 668 N N . GLN A 1 87 ? -23.395 5.465 19.125 1.00 93.38 87 GLN A N 1
ATOM 669 C CA . GLN A 1 87 ? -24.552 6.158 18.558 1.00 93.38 87 GLN A CA 1
ATOM 670 C C . GLN A 1 87 ? -24.152 7.378 17.718 1.00 93.38 87 GLN A C 1
ATOM 672 O O . GLN A 1 87 ? -24.756 7.631 16.682 1.00 93.38 87 GLN A O 1
ATOM 677 N N . VAL A 1 88 ? -23.139 8.133 18.147 1.00 93.75 88 VAL A N 1
ATOM 678 C CA . VAL A 1 88 ? -22.630 9.279 17.376 1.00 93.75 88 VAL A CA 1
ATOM 679 C C . VAL A 1 88 ? -21.880 8.800 16.133 1.00 93.75 88 VAL A C 1
ATOM 681 O O . VAL A 1 88 ? -22.121 9.287 15.030 1.00 93.75 88 VAL A O 1
ATOM 684 N N . GLU A 1 89 ? -20.994 7.818 16.295 1.00 91.12 89 GLU A N 1
ATOM 685 C CA . GLU A 1 89 ? -20.177 7.299 15.197 1.00 91.12 89 GLU A CA 1
ATOM 686 C C . GLU A 1 89 ? -20.998 6.495 14.177 1.00 91.12 89 GLU A C 1
ATOM 688 O O . GLU A 1 89 ? -20.665 6.492 12.995 1.00 91.12 89 GLU A O 1
ATOM 693 N N . SER A 1 90 ? -22.107 5.858 14.578 1.00 92.00 90 SER A N 1
ATOM 694 C CA . SER A 1 90 ? -22.971 5.127 13.640 1.00 92.00 90 SER A CA 1
ATOM 695 C C . SER A 1 90 ? -23.606 6.049 12.602 1.00 92.00 90 SER A C 1
ATOM 697 O O . SER A 1 90 ? -23.658 5.683 11.430 1.00 92.00 90 SER A O 1
ATOM 699 N N . VAL A 1 91 ? -24.019 7.260 12.992 1.00 93.69 91 VAL A N 1
ATOM 700 C CA . VAL A 1 91 ? -24.563 8.259 12.059 1.00 93.69 91 VAL A CA 1
ATOM 701 C C . VAL A 1 91 ? -23.512 8.635 11.015 1.00 93.69 91 VAL A C 1
ATOM 703 O O . VAL A 1 91 ? -23.799 8.587 9.819 1.00 93.69 91 VAL A O 1
ATOM 706 N N . LYS A 1 92 ? -22.279 8.916 11.458 1.00 90.12 92 LYS A N 1
ATOM 707 C CA . LYS A 1 92 ? -21.155 9.242 10.568 1.00 90.12 92 LYS A CA 1
ATOM 708 C C . LYS A 1 92 ? -20.837 8.093 9.613 1.00 90.12 92 LYS A C 1
ATOM 710 O O . LYS A 1 92 ? -20.716 8.313 8.412 1.00 90.12 92 LYS A O 1
ATOM 715 N N . HIS A 1 93 ? -20.742 6.863 10.120 1.00 89.94 93 HIS A N 1
ATOM 716 C CA . HIS A 1 93 ? -20.447 5.695 9.289 1.00 89.94 93 HIS A CA 1
ATOM 717 C C . HIS A 1 93 ? -21.546 5.423 8.253 1.00 89.94 93 HIS A C 1
ATOM 719 O O . HIS A 1 93 ? -21.233 5.083 7.115 1.00 89.94 93 HIS A O 1
ATOM 725 N N . VAL A 1 94 ? -22.824 5.601 8.609 1.00 92.44 94 VAL A N 1
ATOM 726 C CA . VAL A 1 94 ? -23.943 5.444 7.664 1.00 92.44 94 VAL A CA 1
ATOM 727 C C . VAL A 1 94 ? -23.880 6.495 6.557 1.00 92.44 94 VAL A C 1
ATOM 729 O O . VAL A 1 94 ? -24.112 6.171 5.394 1.00 92.44 94 VAL A O 1
ATOM 732 N N . GLU A 1 95 ? -23.568 7.745 6.891 1.00 91.19 95 GLU A N 1
ATOM 733 C CA . GLU A 1 95 ? -23.414 8.814 5.901 1.00 91.19 95 GLU A CA 1
ATOM 734 C C . GLU A 1 95 ? -22.222 8.563 4.970 1.00 91.19 95 GLU A C 1
ATOM 736 O O . GLU A 1 95 ? -22.366 8.639 3.749 1.00 91.19 95 GLU A O 1
ATOM 741 N N . GLN A 1 96 ? -21.071 8.179 5.529 1.00 88.12 96 GLN A N 1
ATOM 742 C CA . GLN A 1 96 ? -19.883 7.803 4.761 1.00 88.12 96 GLN A CA 1
ATOM 743 C C . GLN A 1 96 ? -20.166 6.629 3.820 1.00 88.12 96 GLN A C 1
ATOM 745 O O . GLN A 1 96 ? -19.792 6.684 2.650 1.00 88.12 96 GLN A O 1
ATOM 750 N N . PHE A 1 97 ? -20.871 5.601 4.303 1.00 89.88 97 PHE A N 1
ATOM 751 C CA . PHE A 1 97 ? -21.262 4.458 3.485 1.00 89.88 97 PHE A CA 1
ATOM 752 C C . PHE A 1 97 ? -22.174 4.884 2.333 1.00 89.88 97 PHE A C 1
ATOM 754 O O . PHE A 1 97 ? -21.876 4.567 1.188 1.00 89.88 97 PHE A O 1
ATOM 761 N N . LYS A 1 98 ? -23.219 5.679 2.601 1.00 91.50 98 LYS A N 1
ATOM 762 C CA . LYS A 1 98 ? -24.131 6.187 1.560 1.00 91.50 98 LYS A CA 1
ATOM 763 C C . LYS A 1 98 ? -23.415 7.033 0.513 1.00 91.50 98 LYS A C 1
ATOM 765 O O . LYS A 1 98 ? -23.690 6.878 -0.673 1.00 91.50 98 LYS A O 1
ATOM 770 N N . SER A 1 99 ? -22.515 7.917 0.946 1.00 88.88 99 SER A N 1
ATOM 771 C CA . SER A 1 99 ? -21.704 8.752 0.055 1.00 88.88 99 SER A CA 1
ATOM 772 C C . SER A 1 99 ? -20.814 7.893 -0.848 1.00 88.88 99 SER A C 1
ATOM 774 O O . SER A 1 99 ? -20.803 8.074 -2.063 1.00 88.88 99 SER A O 1
ATOM 776 N N . PHE A 1 100 ? -20.150 6.887 -0.269 1.00 86.38 100 PHE A N 1
ATOM 777 C CA . PHE A 1 100 ? -19.326 5.935 -1.008 1.00 86.38 100 PHE A CA 1
ATOM 778 C C . PHE A 1 100 ? -20.146 5.115 -2.013 1.00 86.38 100 PHE A C 1
ATOM 780 O O . PHE A 1 100 ? -19.812 5.079 -3.195 1.00 86.38 100 PHE A O 1
ATOM 787 N N . THR A 1 101 ? -21.250 4.498 -1.581 1.00 91.94 101 THR A N 1
ATOM 788 C CA . THR A 1 101 ? -22.082 3.655 -2.453 1.00 91.94 101 THR A CA 1
ATOM 789 C C . THR A 1 101 ? -22.860 4.453 -3.493 1.00 91.94 101 THR A C 1
ATOM 791 O O . THR A 1 101 ? -23.174 3.919 -4.550 1.00 91.94 101 THR A O 1
ATOM 794 N N . GLY A 1 102 ? -23.173 5.724 -3.223 1.00 90.69 102 GLY A N 1
ATOM 795 C CA . GLY A 1 102 ? -23.921 6.586 -4.141 1.00 90.69 102 GLY A CA 1
ATOM 796 C C . GLY A 1 102 ? -23.168 6.917 -5.433 1.00 90.69 102 GLY A C 1
ATOM 797 O O . GLY A 1 102 ? -23.803 7.241 -6.433 1.00 90.69 102 GLY A O 1
ATOM 798 N N . GLY A 1 103 ? -21.835 6.815 -5.426 1.00 87.94 103 GLY A N 1
ATOM 799 C CA . GLY A 1 103 ? -20.993 6.981 -6.615 1.00 87.94 103 GLY A CA 1
ATOM 800 C C . GLY A 1 103 ? -20.751 5.695 -7.412 1.00 87.94 103 GLY A C 1
ATOM 801 O O . GLY A 1 103 ? -20.064 5.742 -8.431 1.00 87.94 103 GLY A O 1
ATOM 802 N N . LEU A 1 104 ? -21.269 4.552 -6.954 1.00 92.19 104 LEU A N 1
ATOM 803 C CA . LEU A 1 104 ? -21.040 3.242 -7.560 1.00 92.19 104 LEU A CA 1
ATOM 804 C C . LEU A 1 104 ? -22.285 2.744 -8.295 1.00 92.19 104 LEU A C 1
ATOM 806 O O . LEU A 1 104 ? -23.411 3.147 -8.006 1.00 92.19 104 LEU A O 1
ATOM 810 N N . ASP A 1 105 ? -22.080 1.829 -9.242 1.00 94.62 105 ASP A N 1
ATOM 811 C CA . ASP A 1 105 ? -23.192 1.177 -9.925 1.00 94.62 105 ASP A CA 1
ATOM 812 C C . ASP A 1 105 ? -24.043 0.349 -8.930 1.00 94.62 105 ASP A C 1
ATOM 814 O O . ASP A 1 105 ? -23.499 -0.506 -8.218 1.00 94.62 105 ASP A O 1
ATOM 818 N N . PRO A 1 106 ? -25.376 0.548 -8.875 1.00 94.06 106 PRO A N 1
ATOM 819 C CA . PRO A 1 106 ? -26.236 -0.162 -7.933 1.00 94.06 106 PRO A CA 1
ATOM 820 C C . PRO A 1 106 ? -26.297 -1.682 -8.124 1.00 94.06 106 PRO A C 1
ATOM 822 O O . PRO A 1 106 ? -26.774 -2.376 -7.219 1.00 94.06 106 PRO A O 1
ATOM 825 N N . ALA A 1 107 ? -25.923 -2.222 -9.290 1.00 95.50 107 ALA A N 1
ATOM 826 C CA . ALA A 1 107 ? -25.830 -3.670 -9.466 1.00 95.50 107 ALA A CA 1
ATOM 827 C C . ALA A 1 107 ? -24.555 -4.203 -8.798 1.00 95.50 107 ALA A C 1
ATOM 829 O O . ALA A 1 107 ? -24.649 -5.145 -8.014 1.00 95.50 107 ALA A O 1
ATOM 830 N N . THR A 1 108 ? -23.419 -3.527 -8.994 1.00 92.62 108 THR A N 1
ATOM 831 C CA . THR A 1 108 ? -22.148 -3.846 -8.319 1.00 92.62 108 THR A CA 1
ATOM 832 C C . THR A 1 108 ? -22.267 -3.786 -6.794 1.00 92.62 108 THR A C 1
ATOM 834 O O . THR A 1 108 ? -21.782 -4.679 -6.103 1.00 92.62 108 THR A O 1
ATOM 837 N N . VAL A 1 109 ? -22.947 -2.769 -6.245 1.00 93.56 109 VAL A N 1
ATOM 838 C CA . VAL A 1 109 ? -23.162 -2.666 -4.786 1.00 93.56 109 VAL A CA 1
ATOM 839 C C . VAL A 1 109 ? -23.937 -3.879 -4.264 1.00 93.56 109 VAL A C 1
ATOM 841 O O . VAL A 1 109 ? -23.503 -4.518 -3.308 1.00 93.56 109 VAL A O 1
ATOM 844 N N . ARG A 1 110 ? -25.038 -4.251 -4.932 1.00 94.56 110 ARG A N 1
ATOM 845 C CA . ARG A 1 110 ? -25.848 -5.423 -4.557 1.00 94.56 110 ARG A CA 1
ATOM 846 C C . ARG A 1 110 ? -25.076 -6.733 -4.676 1.00 94.56 110 ARG A C 1
ATOM 848 O O . ARG A 1 110 ? -25.250 -7.621 -3.846 1.00 94.56 110 ARG A O 1
ATOM 855 N N . GLU A 1 111 ? -24.244 -6.877 -5.701 1.00 94.19 111 GLU A N 1
ATOM 856 C CA . GLU A 1 111 ? -23.369 -8.040 -5.854 1.00 94.19 111 GLU A CA 1
ATOM 857 C C . GLU A 1 111 ? -22.418 -8.173 -4.657 1.00 94.19 111 GLU A C 1
ATOM 859 O O . GLU A 1 111 ? -22.359 -9.234 -4.032 1.00 94.19 111 GLU A O 1
ATOM 864 N N . TYR A 1 112 ? -21.749 -7.082 -4.279 1.00 92.00 112 TYR A N 1
ATOM 865 C CA . TYR A 1 112 ? -20.814 -7.074 -3.154 1.00 92.00 112 TYR A CA 1
ATOM 866 C C . TYR A 1 112 ? -21.501 -7.318 -1.803 1.00 92.00 112 TYR A C 1
ATOM 868 O O . TYR A 1 112 ? -20.987 -8.080 -0.985 1.00 92.00 112 TYR A O 1
ATOM 876 N N . GLU A 1 113 ? -22.675 -6.728 -1.568 1.00 93.00 113 GLU A N 1
ATOM 877 C CA . GLU A 1 113 ? -23.476 -6.989 -0.364 1.00 93.00 113 GLU A CA 1
ATOM 878 C C . GLU A 1 113 ? -23.852 -8.474 -0.254 1.00 93.00 113 GLU A C 1
ATOM 880 O O . GLU A 1 113 ? -23.697 -9.082 0.807 1.00 93.00 113 GLU A O 1
ATOM 885 N N . ASN A 1 114 ? -24.263 -9.095 -1.363 1.00 94.38 114 ASN A N 1
ATOM 886 C CA . ASN A 1 114 ? -24.561 -10.526 -1.397 1.00 94.38 114 ASN A CA 1
ATOM 887 C C . ASN A 1 114 ? -23.316 -11.383 -1.131 1.00 94.38 114 ASN A C 1
ATOM 889 O O . ASN A 1 114 ? -23.416 -12.398 -0.441 1.00 94.38 114 ASN A O 1
ATOM 893 N N . MET A 1 115 ? -22.146 -10.986 -1.644 1.00 93.75 115 MET A N 1
ATOM 894 C CA . MET A 1 115 ? -20.881 -11.667 -1.351 1.00 93.75 115 MET A CA 1
ATOM 895 C C . MET A 1 115 ? -20.525 -11.601 0.138 1.00 93.75 115 MET A C 1
ATOM 897 O O . MET A 1 115 ? -20.121 -12.617 0.703 1.00 93.75 115 MET A O 1
ATOM 901 N N . ILE A 1 116 ? -20.712 -10.440 0.778 1.00 92.81 116 ILE A N 1
ATOM 902 C CA . ILE A 1 116 ? -20.491 -10.256 2.221 1.00 92.81 116 ILE A CA 1
ATOM 903 C C . ILE A 1 116 ? -21.411 -11.170 3.020 1.00 92.81 116 ILE A C 1
ATOM 905 O O . ILE A 1 116 ? -20.918 -11.993 3.785 1.00 92.81 116 ILE A O 1
ATOM 909 N N . LEU A 1 117 ? -22.722 -11.110 2.782 1.00 93.19 117 LEU A N 1
ATOM 910 C CA . LEU A 1 117 ? -23.689 -11.945 3.499 1.00 93.19 117 LEU A CA 1
ATOM 911 C C . LEU A 1 117 ? -23.423 -13.442 3.295 1.00 93.19 117 LEU A C 1
ATOM 913 O O . LEU A 1 117 ? -23.534 -14.239 4.228 1.00 93.19 117 LEU A O 1
ATOM 917 N N . ALA A 1 118 ? -23.050 -13.839 2.076 1.00 94.12 118 ALA A N 1
ATOM 918 C CA . ALA A 1 118 ? -22.716 -15.221 1.772 1.00 94.12 118 ALA A CA 1
ATOM 919 C C . ALA A 1 118 ? -21.475 -15.690 2.545 1.00 94.12 118 ALA A C 1
ATOM 921 O O . ALA A 1 118 ? -21.484 -16.814 3.047 1.00 94.12 118 ALA A O 1
ATOM 922 N N . TRP A 1 119 ? -20.443 -14.849 2.640 1.00 92.44 119 TRP A N 1
ATOM 923 C CA . TRP A 1 119 ? -19.207 -15.152 3.359 1.00 92.44 119 TRP A CA 1
ATOM 924 C C . TRP A 1 119 ? -19.385 -15.134 4.883 1.00 92.44 119 TRP A C 1
ATOM 926 O O . TRP A 1 119 ? -18.897 -16.029 5.568 1.00 92.44 119 TRP A O 1
ATOM 936 N N . G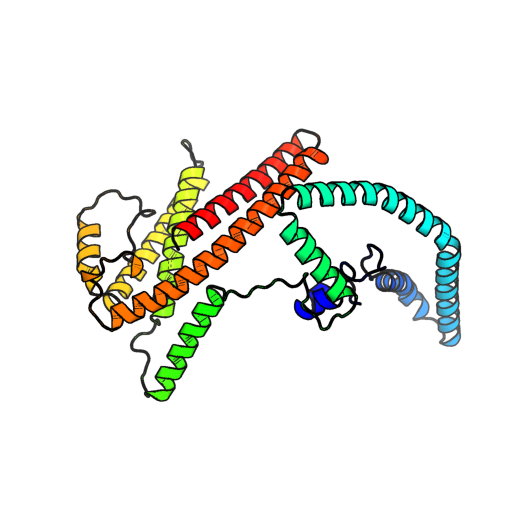LU A 1 120 ? -20.137 -14.171 5.419 1.00 91.19 120 GLU A N 1
ATOM 937 C CA . GLU A 1 120 ? -20.460 -14.104 6.849 1.00 91.19 120 GLU A CA 1
ATOM 938 C C . GLU A 1 120 ? -21.237 -15.344 7.311 1.00 91.19 120 GLU A C 1
ATOM 940 O O . GLU A 1 120 ? -20.972 -15.873 8.392 1.00 91.19 120 GLU A O 1
ATOM 945 N N . ALA A 1 121 ? -22.155 -15.846 6.476 1.00 91.75 121 ALA A N 1
ATOM 946 C CA . ALA A 1 121 ? -22.886 -17.084 6.737 1.00 91.75 121 ALA A CA 1
ATOM 947 C C . ALA A 1 121 ? -22.012 -18.342 6.582 1.00 91.75 121 ALA A C 1
ATOM 949 O O . ALA A 1 121 ? -22.215 -19.326 7.292 1.00 91.75 121 ALA A O 1
ATOM 950 N N . ASP A 1 122 ? -21.060 -18.328 5.646 1.00 91.06 122 ASP A N 1
ATOM 951 C CA . ASP A 1 122 ? -20.196 -19.462 5.328 1.00 91.06 122 ASP A CA 1
ATOM 952 C C . ASP A 1 122 ? -18.810 -18.990 4.867 1.00 91.06 122 ASP A C 1
ATOM 954 O O . ASP A 1 122 ? -18.595 -18.611 3.712 1.00 91.06 122 ASP A O 1
ATOM 958 N N . HIS A 1 123 ? -17.837 -19.088 5.776 1.00 88.06 123 HIS A N 1
ATOM 959 C CA . HIS A 1 123 ? -16.465 -18.637 5.542 1.00 88.06 123 HIS A CA 1
ATOM 960 C C . HIS A 1 123 ? -15.693 -19.523 4.543 1.00 88.06 123 HIS A C 1
ATOM 962 O O . HIS A 1 123 ? -14.540 -19.214 4.229 1.00 88.06 123 HIS A O 1
ATOM 968 N N . SER A 1 124 ? -16.288 -20.617 4.043 1.00 88.31 124 SER A N 1
ATOM 969 C CA . SER A 1 124 ? -15.730 -21.399 2.931 1.00 88.31 124 SER A CA 1
ATOM 970 C C . SER A 1 124 ? -15.942 -20.733 1.566 1.00 88.31 124 SER A C 1
ATOM 972 O O . SER A 1 124 ? -15.228 -21.048 0.610 1.00 88.31 124 SER A O 1
ATOM 974 N N . LYS A 1 125 ? -16.889 -19.789 1.469 1.00 88.81 125 LYS A N 1
ATOM 975 C CA . LYS A 1 125 ? -17.149 -19.018 0.250 1.00 88.81 125 LYS A CA 1
ATOM 976 C C . LYS A 1 125 ? -16.061 -17.977 -0.005 1.00 88.81 125 LYS A C 1
ATOM 978 O O . LYS A 1 125 ? -15.178 -17.732 0.818 1.00 88.81 125 LYS A O 1
ATOM 983 N N . LEU A 1 126 ? -16.122 -17.360 -1.184 1.00 86.69 126 LEU A N 1
ATOM 984 C CA . LEU A 1 126 ? -15.183 -16.318 -1.586 1.00 86.69 126 LEU A CA 1
ATOM 985 C C . LEU A 1 126 ? -15.190 -15.166 -0.571 1.00 86.69 126 LEU A C 1
ATOM 987 O O . LEU A 1 126 ? -16.244 -14.612 -0.274 1.00 86.69 126 LEU A O 1
ATOM 991 N N . ASN A 1 127 ? -14.012 -14.806 -0.060 1.00 87.62 127 ASN A N 1
ATOM 992 C CA . ASN A 1 127 ? -13.868 -13.739 0.923 1.00 87.62 127 ASN A CA 1
ATOM 993 C C . ASN A 1 127 ? -13.816 -12.361 0.229 1.00 87.62 127 ASN A C 1
ATOM 995 O O . ASN A 1 127 ? -12.801 -12.060 -0.410 1.00 87.62 127 ASN A O 1
ATOM 999 N N . PRO A 1 128 ? -14.839 -11.501 0.393 1.00 88.19 128 PRO A N 1
ATOM 1000 C CA . PRO A 1 128 ? -14.895 -10.190 -0.258 1.00 88.19 128 PRO A CA 1
ATOM 1001 C C . PRO A 1 128 ? -13.850 -9.198 0.273 1.00 88.19 128 PRO A C 1
ATOM 1003 O O . PRO A 1 128 ? -13.544 -8.217 -0.399 1.00 88.19 128 PRO A O 1
ATOM 1006 N N . TYR A 1 129 ? -13.293 -9.445 1.463 1.00 85.81 129 TYR A N 1
ATOM 1007 C CA . TYR A 1 129 ? -12.279 -8.603 2.105 1.00 85.81 129 TYR A CA 1
ATOM 1008 C C . TYR A 1 129 ? -10.847 -9.000 1.741 1.00 85.81 129 TYR A C 1
ATOM 1010 O O . TYR A 1 129 ? -9.893 -8.328 2.138 1.00 85.81 129 TYR A O 1
ATOM 1018 N N . SER A 1 130 ? -10.670 -10.111 1.023 1.00 81.31 130 SER A N 1
ATOM 1019 C CA . SER A 1 130 ? -9.355 -10.508 0.537 1.00 81.31 130 SER A CA 1
ATOM 1020 C C . SER A 1 130 ? -8.938 -9.647 -0.653 1.00 81.31 130 SER A C 1
ATOM 1022 O O . SER A 1 130 ? -9.717 -9.427 -1.578 1.00 81.31 130 SER A O 1
ATOM 1024 N N . VAL A 1 131 ? -7.698 -9.147 -0.632 1.00 67.31 131 VAL A N 1
ATOM 1025 C CA . VAL A 1 131 ? -7.123 -8.470 -1.798 1.00 67.31 131 VAL A CA 1
ATOM 1026 C C . VAL A 1 131 ? -6.969 -9.522 -2.888 1.00 67.31 131 VAL A C 1
ATOM 1028 O O . VAL A 1 131 ? -6.110 -10.399 -2.803 1.00 67.31 131 VAL A O 1
ATOM 1031 N N . MET A 1 132 ? -7.828 -9.448 -3.900 1.00 58.84 132 MET A N 1
ATOM 1032 C CA . MET A 1 132 ? -7.773 -10.288 -5.090 1.00 58.84 132 MET A CA 1
ATOM 1033 C C . MET A 1 132 ? -6.607 -9.818 -5.972 1.00 58.84 132 MET A C 1
ATOM 1035 O O . MET A 1 132 ? -6.817 -9.279 -7.055 1.00 58.84 132 MET A O 1
ATOM 1039 N N . SER A 1 133 ? -5.358 -9.972 -5.519 1.00 56.06 133 SER A N 1
ATOM 1040 C CA . SER A 1 133 ? -4.187 -9.757 -6.376 1.00 56.06 133 SER A CA 1
ATOM 1041 C C . SER A 1 133 ? -4.069 -10.943 -7.337 1.00 56.06 133 SER A C 1
ATOM 1043 O O . SER A 1 133 ? -3.273 -11.857 -7.141 1.00 56.06 133 SER A O 1
ATOM 1045 N N . SER A 1 134 ? -4.944 -10.979 -8.342 1.00 54.88 134 SER A N 1
ATOM 1046 C CA . SER A 1 134 ? -4.886 -11.982 -9.414 1.00 54.88 134 SER A CA 1
ATOM 1047 C C . SER A 1 134 ? -3.741 -11.711 -10.398 1.00 54.88 134 SER A C 1
ATOM 1049 O O . SER A 1 134 ? -3.340 -12.599 -11.148 1.00 54.88 134 SER A O 1
ATOM 1051 N N . SER A 1 135 ? -3.188 -10.499 -10.362 1.00 66.75 135 SER A N 1
ATOM 1052 C CA . SER A 1 135 ? -2.111 -10.048 -11.231 1.00 66.75 135 SER A CA 1
ATOM 1053 C C . SER A 1 135 ? -0.746 -10.315 -10.603 1.00 66.75 135 SER A C 1
ATOM 1055 O O . SER A 1 135 ? -0.494 -9.905 -9.472 1.00 66.75 135 SER A O 1
ATOM 1057 N N . LYS A 1 136 ? 0.138 -10.985 -11.350 1.00 79.81 136 LYS A N 1
ATOM 1058 C CA . LYS A 1 136 ? 1.557 -11.128 -10.992 1.00 79.81 136 LYS A CA 1
ATOM 1059 C C . LYS A 1 136 ? 2.211 -9.745 -10.966 1.00 79.81 136 LYS A C 1
ATOM 1061 O O . LYS A 1 136 ? 2.065 -9.002 -11.937 1.00 79.81 136 LYS A O 1
ATOM 1066 N N . THR A 1 137 ? 2.941 -9.433 -9.898 1.00 84.88 137 THR A N 1
ATOM 1067 C CA . THR A 1 137 ? 3.717 -8.187 -9.820 1.00 84.88 137 THR A CA 1
ATOM 1068 C C . THR A 1 137 ? 4.901 -8.227 -10.784 1.00 84.88 137 THR A C 1
ATOM 1070 O O . THR A 1 137 ? 5.320 -9.297 -11.242 1.00 84.88 137 THR A O 1
ATOM 1073 N N . GLN A 1 138 ? 5.504 -7.076 -11.076 1.00 85.56 138 GLN A N 1
ATOM 1074 C CA . GLN A 1 138 ? 6.728 -7.003 -11.877 1.00 85.56 138 GLN A CA 1
ATOM 1075 C C . GLN A 1 138 ? 7.859 -7.850 -11.268 1.00 85.56 138 GLN A C 1
ATOM 1077 O O . GLN A 1 138 ? 8.643 -8.456 -12.004 1.00 85.56 138 GLN A O 1
ATOM 1082 N N . VAL A 1 139 ? 7.923 -7.939 -9.934 1.00 85.94 139 VAL A N 1
ATOM 1083 C CA . VAL A 1 139 ? 8.890 -8.779 -9.211 1.00 85.94 139 VAL A CA 1
ATOM 1084 C C . VAL A 1 139 ? 8.600 -10.265 -9.426 1.00 85.94 139 VAL A C 1
ATOM 1086 O O . VAL A 1 139 ? 9.528 -11.024 -9.708 1.00 85.94 139 VAL A O 1
ATOM 1089 N N . ASP A 1 140 ? 7.330 -10.674 -9.376 1.00 86.38 140 ASP A N 1
ATOM 1090 C CA . ASP A 1 140 ? 6.931 -12.066 -9.624 1.00 86.38 140 ASP A CA 1
ATOM 1091 C C . ASP A 1 140 ? 7.238 -12.487 -11.067 1.00 86.38 140 ASP A C 1
ATOM 1093 O O . ASP A 1 140 ? 7.778 -13.566 -11.306 1.00 86.38 140 ASP A O 1
ATOM 1097 N N . VAL A 1 141 ? 6.955 -11.613 -12.041 1.00 88.19 141 VAL A N 1
ATOM 1098 C CA . VAL A 1 141 ? 7.282 -11.865 -13.454 1.00 88.19 141 VAL A CA 1
ATOM 1099 C C . VAL A 1 141 ? 8.795 -11.933 -13.664 1.00 88.19 141 VAL A C 1
ATOM 1101 O O . VAL A 1 141 ? 9.275 -12.793 -14.404 1.00 88.19 141 VAL A O 1
ATOM 1104 N N . ARG A 1 142 ? 9.576 -11.074 -12.995 1.00 88.25 142 ARG A N 1
ATOM 1105 C CA . ARG A 1 142 ? 11.045 -11.145 -13.019 1.00 88.25 142 ARG A CA 1
ATOM 1106 C C . ARG A 1 142 ? 11.543 -12.488 -12.482 1.00 88.25 142 ARG A C 1
ATOM 1108 O O . ARG A 1 142 ? 12.417 -13.085 -13.112 1.00 88.25 142 ARG A O 1
ATOM 1115 N N . LEU A 1 143 ? 10.999 -12.961 -11.359 1.00 88.44 143 LEU A N 1
ATOM 1116 C CA . LEU A 1 143 ? 11.361 -14.250 -10.768 1.00 88.44 143 LEU A CA 1
ATOM 1117 C C . LEU A 1 143 ? 11.054 -15.407 -11.728 1.00 88.44 143 LEU A C 1
ATOM 1119 O O . LEU A 1 143 ? 11.948 -16.188 -12.039 1.00 88.44 143 LEU A O 1
ATOM 1123 N N . GLU A 1 144 ? 9.841 -15.455 -12.281 1.00 88.69 144 GLU A N 1
ATOM 1124 C CA . GLU A 1 144 ? 9.415 -16.496 -13.228 1.00 88.69 144 GLU A CA 1
ATOM 1125 C C . GLU A 1 144 ? 10.310 -16.556 -14.476 1.00 88.69 144 GLU A C 1
ATOM 1127 O O . GLU A 1 144 ? 10.688 -17.637 -14.934 1.00 88.69 144 GLU A O 1
ATOM 1132 N N . LEU A 1 145 ? 10.692 -15.398 -15.026 1.00 86.75 145 LEU A N 1
ATOM 1133 C CA . LEU A 1 145 ? 11.584 -15.334 -16.185 1.00 86.75 145 LEU A CA 1
ATOM 1134 C C . LEU A 1 145 ? 12.995 -15.852 -15.861 1.00 86.75 145 LEU A C 1
ATOM 1136 O O . LEU A 1 145 ? 13.611 -16.517 -16.698 1.00 86.75 145 LEU A O 1
ATOM 1140 N N . LEU A 1 146 ? 13.515 -15.567 -14.664 1.00 85.88 146 LEU A N 1
ATOM 1141 C CA . LEU A 1 146 ? 14.818 -16.069 -14.216 1.00 85.88 146 LEU A CA 1
ATOM 1142 C C . LEU A 1 146 ? 14.781 -17.581 -13.949 1.00 85.88 146 LEU A C 1
ATOM 1144 O O . LEU A 1 146 ? 15.673 -18.300 -14.403 1.00 85.88 146 LEU A O 1
ATOM 1148 N N . GLU A 1 147 ? 13.735 -18.080 -13.290 1.00 87.31 147 GLU A N 1
ATOM 1149 C CA . GLU A 1 147 ? 13.538 -19.510 -13.025 1.00 87.31 147 GLU A CA 1
ATOM 1150 C C . GLU A 1 147 ? 13.364 -20.313 -14.318 1.00 87.31 147 GLU A C 1
ATOM 1152 O O . GLU A 1 147 ? 14.016 -21.343 -14.504 1.00 87.31 147 GLU A O 1
ATOM 1157 N N . SER A 1 148 ? 12.557 -19.815 -15.262 1.00 82.38 148 SER A N 1
ATOM 1158 C CA . SER A 1 148 ? 12.381 -20.445 -16.574 1.00 82.38 148 SER A CA 1
ATOM 1159 C C . SER A 1 148 ? 13.703 -20.532 -17.341 1.00 82.38 148 SER A C 1
ATOM 1161 O O . SER A 1 148 ? 13.987 -21.556 -17.972 1.00 82.38 148 SER A O 1
ATOM 1163 N N . LYS A 1 149 ? 14.545 -19.492 -17.258 1.00 80.06 149 LYS A N 1
ATOM 1164 C CA . LYS A 1 149 ? 15.871 -19.508 -17.878 1.00 80.06 149 LYS A CA 1
ATOM 1165 C C . LYS A 1 149 ? 16.794 -20.522 -17.206 1.00 80.06 149 LYS A C 1
ATOM 1167 O O . LYS A 1 149 ? 17.471 -21.265 -17.915 1.00 80.06 149 LYS A O 1
ATOM 1172 N N . GLN A 1 150 ? 16.803 -20.572 -15.876 1.00 79.50 150 GLN A N 1
ATOM 1173 C CA . GLN A 1 150 ? 17.602 -21.532 -15.116 1.00 79.50 150 GLN A CA 1
ATOM 1174 C C . GLN A 1 150 ? 17.210 -22.975 -15.458 1.00 79.50 150 GLN A C 1
ATOM 1176 O O . GLN A 1 150 ? 18.081 -23.784 -15.768 1.00 79.50 150 GLN A O 1
ATOM 1181 N N . ALA A 1 151 ? 15.909 -23.277 -15.500 1.00 77.19 151 ALA A N 1
ATOM 1182 C CA . ALA A 1 151 ? 15.399 -24.593 -15.877 1.00 77.19 151 ALA A CA 1
ATOM 1183 C C . ALA A 1 151 ? 15.838 -25.000 -17.294 1.00 77.19 151 ALA A C 1
ATOM 1185 O O . ALA A 1 151 ? 16.286 -26.126 -17.510 1.00 77.19 151 ALA A O 1
ATOM 1186 N N . HIS A 1 152 ? 15.782 -24.072 -18.256 1.00 73.12 152 HIS A N 1
ATOM 1187 C CA . HIS A 1 152 ? 16.262 -24.330 -19.613 1.00 73.12 152 HIS A CA 1
ATOM 1188 C C . HIS A 1 152 ? 17.774 -24.602 -19.650 1.00 73.12 152 HIS A C 1
ATOM 1190 O O . HIS A 1 152 ? 18.206 -25.515 -20.348 1.00 73.12 152 HIS A O 1
ATOM 1196 N N . LEU A 1 153 ? 18.586 -23.843 -18.905 1.00 76.56 153 LEU A N 1
ATOM 1197 C CA . LEU A 1 153 ? 20.039 -24.055 -18.841 1.00 76.56 153 LEU A CA 1
ATOM 1198 C C . LEU A 1 153 ? 20.389 -25.423 -18.240 1.00 76.56 153 LEU A C 1
ATOM 1200 O O . LEU A 1 153 ? 21.250 -26.116 -18.783 1.00 76.56 153 LEU A O 1
ATOM 1204 N N . SER A 1 154 ? 19.678 -25.842 -17.186 1.00 74.19 154 SER A N 1
ATOM 1205 C CA . SER A 1 154 ? 19.835 -27.169 -16.577 1.00 74.19 154 SER A CA 1
ATOM 1206 C C . SER A 1 154 ? 19.492 -28.313 -17.538 1.00 74.19 154 SER A C 1
ATOM 1208 O O . SER A 1 154 ? 20.144 -29.351 -17.491 1.00 74.19 154 SER A O 1
ATOM 1210 N N . LEU A 1 155 ? 18.512 -28.126 -18.429 1.00 71.19 155 LEU A N 1
ATOM 1211 C CA . LEU A 1 155 ? 18.116 -29.133 -19.422 1.00 71.19 155 LEU A CA 1
ATOM 1212 C C . LEU A 1 155 ? 19.062 -29.197 -20.627 1.00 71.19 155 LEU A C 1
ATOM 1214 O O . LEU A 1 155 ? 19.340 -30.282 -21.129 1.00 71.19 155 LEU A O 1
ATOM 1218 N N . THR A 1 156 ? 19.556 -28.052 -21.106 1.00 71.88 156 THR A N 1
ATOM 1219 C CA . THR A 1 156 ? 20.401 -27.995 -22.312 1.00 71.88 156 THR A CA 1
ATOM 1220 C C . THR A 1 156 ? 21.902 -28.071 -22.025 1.00 71.88 156 THR A C 1
ATOM 1222 O O . THR A 1 156 ? 22.692 -27.983 -22.961 1.00 71.88 156 THR A O 1
ATOM 1225 N N . GLY A 1 157 ? 22.315 -28.178 -20.754 1.00 56.44 157 GLY A N 1
ATOM 1226 C CA . GLY A 1 157 ? 23.729 -28.157 -20.347 1.00 56.44 157 GLY A CA 1
ATOM 1227 C C . GLY A 1 157 ? 24.452 -26.853 -20.715 1.00 56.44 157 GLY A C 1
ATOM 1228 O O . GLY A 1 157 ? 25.675 -26.822 -20.846 1.00 56.44 157 GLY A O 1
ATOM 1229 N N . GLY A 1 158 ? 23.688 -25.782 -20.946 1.00 58.16 158 GLY A N 1
ATOM 1230 C CA . GLY A 1 158 ? 24.209 -24.498 -21.399 1.00 58.16 158 GLY A CA 1
ATOM 1231 C C . GLY A 1 158 ? 24.723 -23.674 -20.225 1.00 58.16 158 GLY A C 1
ATOM 1232 O O . GLY A 1 158 ? 24.110 -23.659 -19.161 1.00 58.16 158 GLY A O 1
ATOM 1233 N N . HIS A 1 159 ? 25.819 -22.949 -20.427 1.00 55.62 159 HIS A N 1
ATOM 1234 C CA . HIS A 1 159 ? 26.274 -21.924 -19.487 1.00 55.62 159 HIS A CA 1
ATOM 1235 C C . HIS A 1 159 ? 25.630 -20.579 -19.845 1.00 55.62 159 HIS A C 1
ATOM 1237 O O . HIS A 1 159 ? 25.280 -20.339 -21.006 1.00 55.62 159 HIS A O 1
ATOM 1243 N N . ALA A 1 160 ? 25.455 -19.697 -18.857 1.00 57.94 160 ALA A N 1
ATOM 1244 C CA . ALA A 1 160 ? 25.068 -18.319 -19.135 1.00 57.94 160 ALA A CA 1
ATOM 1245 C C . ALA A 1 160 ? 26.109 -17.701 -20.083 1.00 57.94 160 ALA A C 1
ATOM 1247 O O . ALA A 1 160 ? 27.303 -17.747 -19.807 1.00 57.94 160 ALA A O 1
ATOM 1248 N N . MET A 1 161 ? 25.661 -17.171 -21.226 1.00 54.81 161 MET A N 1
ATOM 1249 C CA . MET A 1 161 ? 26.565 -16.599 -22.236 1.00 54.81 161 MET A CA 1
ATOM 1250 C C . MET A 1 161 ? 27.286 -15.340 -21.719 1.00 54.81 161 MET A C 1
ATOM 1252 O O . MET A 1 161 ? 28.340 -14.996 -22.241 1.00 54.81 161 MET A O 1
ATOM 1256 N N . TYR A 1 162 ? 26.721 -14.674 -20.703 1.00 63.06 162 TYR A N 1
ATOM 1257 C CA . TYR A 1 162 ? 27.192 -13.416 -20.122 1.00 63.06 162 TYR A CA 1
ATOM 1258 C C . TYR A 1 162 ? 26.898 -13.370 -18.613 1.00 63.06 162 TYR A C 1
ATOM 1260 O O . TYR A 1 162 ? 25.950 -14.015 -18.159 1.00 63.06 162 TYR A O 1
ATOM 1268 N N . ASP A 1 163 ? 27.657 -12.559 -17.866 1.00 64.62 163 ASP A N 1
ATOM 1269 C CA . ASP A 1 163 ? 27.505 -12.380 -16.408 1.00 64.62 163 ASP A CA 1
ATOM 1270 C C . ASP A 1 163 ? 26.125 -11.836 -15.996 1.00 64.62 163 ASP A C 1
ATOM 1272 O O . ASP A 1 163 ? 25.612 -12.165 -14.927 1.00 64.62 163 ASP A O 1
ATOM 1276 N N . MET A 1 164 ? 25.485 -11.023 -16.846 1.00 80.12 164 MET A N 1
ATOM 1277 C CA . MET A 1 164 ? 24.129 -10.515 -16.616 1.00 80.12 164 MET A CA 1
ATOM 1278 C C . MET A 1 164 ? 23.127 -11.235 -17.512 1.00 80.12 164 MET A C 1
ATOM 1280 O O . MET A 1 164 ? 23.359 -11.330 -18.710 1.00 80.12 164 MET A O 1
ATOM 1284 N N . SER A 1 165 ? 21.991 -11.684 -16.965 1.00 85.62 165 SER A N 1
ATOM 1285 C CA . SER A 1 165 ? 20.907 -12.307 -17.742 1.00 85.62 165 SER A CA 1
ATOM 1286 C C . SER A 1 165 ? 20.134 -11.298 -18.608 1.00 85.62 165 SER A C 1
ATOM 1288 O O . SER A 1 165 ? 20.058 -10.117 -18.273 1.00 85.62 165 SER A O 1
ATOM 1290 N N . ALA A 1 166 ? 19.484 -11.770 -19.677 1.00 86.00 166 ALA A N 1
ATOM 1291 C CA . ALA A 1 166 ? 18.610 -10.949 -20.523 1.00 86.00 166 ALA A CA 1
ATOM 1292 C C . ALA A 1 166 ? 17.446 -10.302 -19.741 1.00 86.00 166 ALA A C 1
ATOM 1294 O O . ALA A 1 166 ? 17.111 -9.144 -19.974 1.00 86.00 166 ALA A O 1
ATOM 1295 N N . THR A 1 167 ? 16.859 -11.016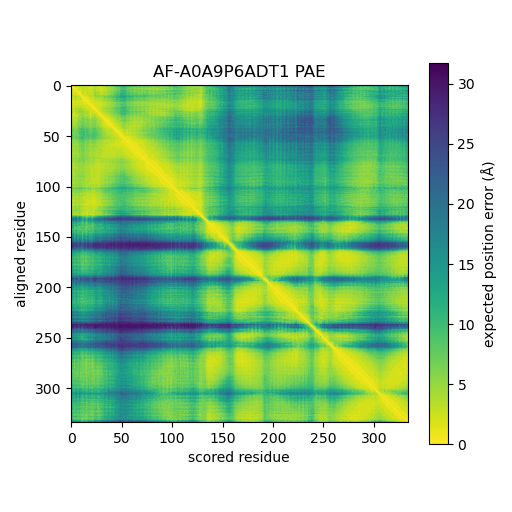 -18.774 1.00 87.44 167 THR A N 1
ATOM 1296 C CA . THR A 1 167 ? 15.820 -10.472 -17.884 1.00 87.44 167 THR A CA 1
ATOM 1297 C C . THR A 1 167 ? 16.379 -9.353 -17.010 1.00 87.44 167 THR A C 1
ATOM 1299 O O . THR A 1 167 ? 15.780 -8.286 -16.923 1.00 87.44 167 THR A O 1
ATOM 1302 N N . SER A 1 168 ? 17.550 -9.571 -16.401 1.00 87.12 168 SER A N 1
ATOM 1303 C CA . SER A 1 168 ? 18.223 -8.563 -15.574 1.00 87.12 168 SER A CA 1
ATOM 1304 C C . SER A 1 168 ? 18.583 -7.322 -16.390 1.00 87.12 168 SER A C 1
ATOM 1306 O O . SER A 1 168 ? 18.361 -6.212 -15.922 1.00 87.12 168 SER A O 1
ATOM 1308 N N . PHE A 1 169 ? 19.066 -7.506 -17.623 1.00 90.12 169 PHE A N 1
ATOM 1309 C CA . PHE A 1 169 ? 19.329 -6.422 -18.569 1.00 90.12 169 PHE A CA 1
ATOM 1310 C C . PHE A 1 169 ? 18.078 -5.565 -18.813 1.00 90.12 169 PHE A C 1
ATOM 1312 O O . PHE A 1 169 ? 18.134 -4.343 -18.689 1.00 90.12 169 PHE A O 1
ATOM 1319 N N . LEU A 1 170 ? 16.939 -6.202 -19.106 1.00 90.88 170 LEU A N 1
ATOM 1320 C CA . LEU A 1 170 ? 15.678 -5.492 -19.323 1.00 90.88 170 LEU A CA 1
ATOM 1321 C C . LEU A 1 170 ? 15.211 -4.759 -18.062 1.00 90.88 170 LEU A C 1
ATOM 1323 O O . LEU A 1 170 ? 14.821 -3.601 -18.164 1.00 90.88 170 LEU A O 1
ATOM 1327 N N . CYS A 1 171 ? 15.287 -5.387 -16.884 1.00 89.56 171 CYS A N 1
ATOM 1328 C CA . CYS A 1 171 ? 14.934 -4.738 -15.619 1.00 89.56 171 CYS A CA 1
ATOM 1329 C C . CYS A 1 171 ? 15.779 -3.487 -15.355 1.00 89.56 171 CYS A C 1
ATOM 1331 O O . CYS A 1 171 ? 15.207 -2.447 -15.054 1.00 89.56 171 CYS A O 1
ATOM 1333 N N . VAL A 1 172 ? 17.102 -3.555 -15.548 1.00 90.75 172 VAL A N 1
ATOM 1334 C CA . VAL A 1 172 ? 17.989 -2.385 -15.411 1.00 90.75 172 VAL A CA 1
ATOM 1335 C C . VAL A 1 172 ? 17.579 -1.274 -16.381 1.00 90.75 172 VAL A C 1
ATOM 1337 O O . VAL A 1 172 ? 17.542 -0.110 -16.002 1.00 90.75 172 VAL A O 1
ATOM 1340 N N . GLY A 1 173 ? 17.206 -1.616 -17.618 1.00 91.19 173 GLY A N 1
ATOM 1341 C CA . GLY A 1 173 ? 16.691 -0.640 -18.580 1.00 91.19 173 GLY A CA 1
ATOM 1342 C C . GLY A 1 173 ? 15.405 0.058 -18.117 1.00 91.19 173 GLY A C 1
ATOM 1343 O O . GLY A 1 173 ? 15.277 1.269 -18.279 1.00 91.19 173 GLY A O 1
ATOM 1344 N N . LEU A 1 174 ? 14.471 -0.683 -17.508 1.00 90.44 174 LEU A N 1
ATOM 1345 C CA . LEU A 1 174 ? 13.243 -0.117 -16.929 1.00 90.44 174 LEU A CA 1
ATOM 1346 C C . LEU A 1 174 ? 13.533 0.764 -15.705 1.00 90.44 174 LEU A C 1
ATOM 1348 O O . LEU A 1 174 ? 12.930 1.823 -15.564 1.00 90.44 174 LEU A O 1
ATOM 1352 N N . GLU A 1 175 ? 14.473 0.357 -14.849 1.00 90.81 175 GLU A N 1
ATOM 1353 C CA . GLU A 1 175 ? 14.906 1.126 -13.674 1.00 90.81 175 GLU A CA 1
ATOM 1354 C C . GLU A 1 175 ? 15.573 2.455 -14.083 1.00 90.81 175 GLU A C 1
ATOM 1356 O O . GLU A 1 175 ? 15.340 3.488 -13.454 1.00 90.81 175 GLU A O 1
ATOM 1361 N N . ILE A 1 176 ? 16.359 2.463 -15.168 1.00 90.69 176 ILE A N 1
ATOM 1362 C CA . ILE A 1 176 ? 16.960 3.688 -15.723 1.00 90.69 176 ILE A CA 1
ATOM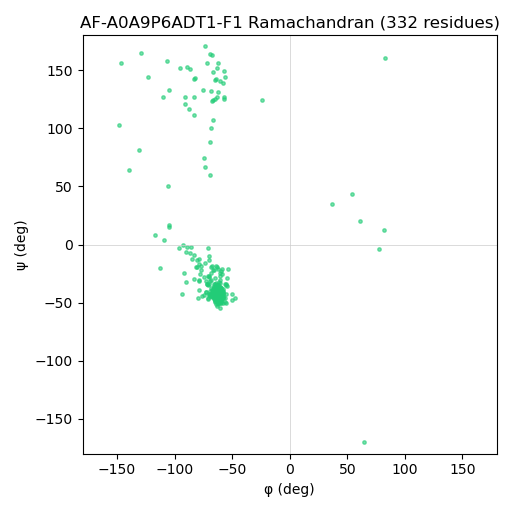 1363 C C . ILE A 1 176 ? 15.885 4.618 -16.302 1.00 90.69 176 ILE A C 1
ATOM 1365 O O . ILE A 1 176 ? 15.950 5.824 -16.071 1.00 90.69 176 ILE A O 1
ATOM 1369 N N . GLU A 1 177 ? 14.893 4.083 -17.022 1.00 89.50 177 GLU A N 1
ATOM 1370 C CA . GLU A 1 177 ? 13.769 4.881 -17.538 1.00 89.50 177 GLU A CA 1
ATOM 1371 C C . GLU A 1 177 ? 12.969 5.521 -16.393 1.00 89.50 177 GLU A C 1
ATOM 1373 O O . GLU A 1 177 ? 12.629 6.703 -16.444 1.00 89.50 177 GLU A O 1
ATOM 1378 N N . GLU A 1 178 ? 12.720 4.772 -15.319 1.00 88.06 178 GLU A N 1
ATOM 1379 C CA . GLU A 1 178 ? 12.079 5.305 -14.118 1.00 88.06 178 GLU A CA 1
ATOM 1380 C C . GLU A 1 178 ? 12.942 6.406 -13.473 1.00 88.06 178 GLU A C 1
ATOM 1382 O O . GLU A 1 178 ? 12.441 7.489 -13.166 1.00 88.06 178 GLU A O 1
ATOM 1387 N N . ALA A 1 179 ? 14.256 6.200 -13.344 1.00 88.31 179 ALA A N 1
ATOM 1388 C CA . ALA A 1 179 ? 15.173 7.214 -12.820 1.00 88.31 179 ALA A CA 1
ATOM 1389 C C . ALA A 1 179 ? 15.215 8.496 -13.680 1.00 88.31 179 ALA A C 1
ATOM 1391 O O . ALA A 1 179 ? 15.289 9.599 -13.129 1.00 88.31 179 ALA A O 1
ATOM 1392 N N . GLN A 1 180 ? 15.113 8.378 -15.011 1.00 88.38 180 GLN A N 1
ATOM 1393 C CA . GLN A 1 180 ? 14.969 9.518 -15.927 1.00 88.38 180 GLN A CA 1
ATOM 1394 C C . GLN A 1 180 ? 13.711 10.343 -15.607 1.00 88.38 180 GLN A C 1
ATOM 1396 O O . GLN A 1 180 ? 13.787 11.572 -15.529 1.00 88.38 180 GLN A O 1
ATOM 1401 N N . GLN A 1 181 ? 12.576 9.687 -15.345 1.00 84.38 181 GLN A N 1
ATOM 1402 C CA . GLN A 1 181 ? 11.316 10.357 -14.993 1.00 84.38 181 GLN A CA 1
ATOM 1403 C C . GLN A 1 181 ? 11.392 11.074 -13.642 1.00 84.38 181 GLN A C 1
ATOM 1405 O O . GLN A 1 181 ? 10.969 12.229 -13.525 1.00 84.38 181 GLN A O 1
ATOM 1410 N N . TRP A 1 182 ? 11.970 10.422 -12.629 1.00 83.56 182 TRP A N 1
ATOM 1411 C CA . TRP A 1 182 ? 12.184 11.034 -11.315 1.00 83.56 182 TRP A CA 1
ATOM 1412 C C . TRP A 1 182 ? 13.037 12.297 -11.417 1.00 83.56 182 TRP A C 1
ATOM 1414 O O . TRP A 1 182 ? 12.667 13.338 -10.872 1.00 83.56 182 TRP A O 1
ATOM 1424 N N . LEU A 1 183 ? 14.133 12.234 -12.174 1.00 85.56 183 LEU A N 1
ATOM 1425 C CA . LEU A 1 183 ? 15.013 13.376 -12.375 1.00 85.56 183 LEU A CA 1
ATOM 1426 C C . LEU A 1 183 ? 14.321 14.513 -13.141 1.00 85.56 183 LEU A C 1
ATOM 1428 O O . LEU A 1 183 ? 14.436 15.670 -12.739 1.00 85.56 183 LEU A O 1
ATOM 1432 N N . ALA A 1 184 ? 13.556 14.200 -14.193 1.00 83.62 184 ALA A N 1
ATOM 1433 C CA . ALA A 1 184 ? 12.775 15.192 -14.934 1.00 83.62 184 ALA A CA 1
ATOM 1434 C C . ALA A 1 184 ? 11.785 15.936 -14.020 1.00 83.62 184 ALA A C 1
ATOM 1436 O O . ALA A 1 184 ? 11.648 17.161 -14.101 1.00 83.62 184 ALA A O 1
ATOM 1437 N N . ARG A 1 185 ? 11.132 15.212 -13.103 1.00 79.88 185 ARG A N 1
ATOM 1438 C CA . ARG A 1 185 ? 10.229 15.803 -12.111 1.00 79.88 185 ARG A CA 1
ATOM 1439 C C . ARG A 1 185 ? 10.977 16.668 -11.100 1.00 79.88 185 ARG A C 1
ATOM 1441 O O . ARG A 1 185 ? 10.524 17.770 -10.802 1.00 79.88 185 ARG A O 1
ATOM 1448 N N . ASP A 1 186 ? 12.099 16.189 -10.571 1.00 80.38 186 ASP A N 1
ATOM 1449 C CA . ASP A 1 186 ? 12.890 16.944 -9.599 1.00 80.38 186 ASP A CA 1
ATOM 1450 C C . ASP A 1 186 ? 13.405 18.254 -10.217 1.00 80.38 186 ASP A C 1
ATOM 1452 O O . ASP A 1 186 ? 13.330 19.303 -9.584 1.00 80.38 186 ASP A O 1
ATOM 1456 N N . ILE A 1 187 ? 13.805 18.241 -11.492 1.00 82.56 187 ILE A N 1
ATOM 1457 C CA . ILE A 1 187 ? 14.168 19.457 -12.238 1.00 82.56 187 ILE A CA 1
ATOM 1458 C C . ILE A 1 187 ? 12.980 20.408 -12.375 1.00 82.56 187 ILE A C 1
ATOM 1460 O O . ILE A 1 187 ? 13.127 21.604 -12.124 1.00 82.56 187 ILE A O 1
ATOM 1464 N N . ALA A 1 188 ? 11.799 19.895 -12.731 1.00 81.62 188 ALA A N 1
ATOM 1465 C CA . ALA A 1 188 ? 10.593 20.714 -12.822 1.00 81.62 188 ALA A CA 1
ATOM 1466 C C . ALA A 1 188 ? 10.208 21.340 -11.465 1.00 81.62 188 ALA A C 1
ATOM 1468 O O . ALA A 1 188 ? 9.686 22.455 -11.427 1.00 81.62 188 ALA A O 1
ATOM 1469 N N . ALA A 1 189 ? 10.493 20.656 -10.352 1.00 76.75 189 ALA A N 1
ATOM 1470 C CA . ALA A 1 189 ? 10.200 21.126 -8.999 1.00 76.75 189 ALA A CA 1
ATOM 1471 C C . ALA A 1 189 ? 11.189 22.185 -8.476 1.00 76.75 189 ALA A C 1
ATOM 1473 O O . ALA A 1 189 ? 10.824 22.987 -7.618 1.00 76.75 189 ALA A O 1
ATOM 1474 N N . VAL A 1 190 ? 12.426 22.210 -8.981 1.00 78.31 190 VAL A N 1
ATOM 1475 C CA . VAL A 1 190 ? 13.491 23.123 -8.525 1.00 78.31 190 VAL A CA 1
ATOM 1476 C C . VAL A 1 190 ? 13.245 24.596 -8.919 1.00 78.31 190 VAL A C 1
ATOM 1478 O O . VAL A 1 190 ? 13.824 25.502 -8.318 1.00 78.31 190 VAL A O 1
ATOM 1481 N N . GLY A 1 191 ? 12.299 24.868 -9.824 1.00 68.50 191 GLY A N 1
ATOM 1482 C CA . GLY A 1 191 ? 11.852 26.227 -10.150 1.00 68.50 191 GLY A CA 1
ATOM 1483 C C . GLY A 1 191 ? 12.938 27.109 -10.788 1.00 68.50 191 GLY A C 1
ATOM 1484 O O . GLY A 1 191 ? 13.998 26.640 -11.192 1.00 68.50 191 GLY A O 1
ATOM 1485 N N . LEU A 1 192 ? 12.664 28.415 -10.915 1.00 64.88 192 LEU A N 1
ATOM 1486 C CA . LEU A 1 192 ? 13.539 29.366 -11.629 1.00 64.88 192 LEU A CA 1
ATOM 1487 C C . LEU A 1 192 ? 14.739 29.865 -10.803 1.00 64.88 192 LEU A C 1
ATOM 1489 O O . LEU A 1 192 ? 15.699 30.375 -11.376 1.00 64.88 192 LEU A O 1
ATOM 1493 N N . LEU A 1 193 ? 14.692 29.740 -9.472 1.00 68.06 193 LEU A N 1
ATOM 1494 C CA . LEU A 1 193 ? 15.753 30.173 -8.555 1.00 68.06 193 LEU A CA 1
ATOM 1495 C C . LEU A 1 193 ? 16.087 29.039 -7.573 1.00 68.06 193 LEU A C 1
ATOM 1497 O O . LEU A 1 193 ? 15.590 29.036 -6.444 1.00 68.06 193 LEU A O 1
ATOM 1501 N N . PRO A 1 194 ? 16.911 28.069 -8.000 1.00 70.88 194 PRO A N 1
ATOM 1502 C CA . PRO A 1 194 ? 17.298 26.935 -7.172 1.00 70.88 194 PRO A CA 1
ATOM 1503 C C . PRO A 1 194 ? 18.123 27.377 -5.964 1.00 70.88 194 PRO A C 1
ATOM 1505 O O . PRO A 1 194 ? 19.041 28.192 -6.095 1.00 70.88 194 PRO A O 1
ATOM 1508 N N . MET A 1 195 ? 17.910 26.752 -4.806 1.00 78.56 195 MET A N 1
ATOM 1509 C CA . MET A 1 195 ? 18.942 26.770 -3.765 1.00 78.56 195 MET A CA 1
ATOM 1510 C C . MET A 1 195 ? 20.171 25.977 -4.230 1.00 78.56 195 MET A C 1
ATOM 1512 O O . MET A 1 195 ? 20.045 24.969 -4.927 1.00 78.56 195 MET A O 1
ATOM 1516 N N . SER A 1 196 ? 21.369 26.376 -3.793 1.00 79.25 196 SER A N 1
ATOM 1517 C CA . SER A 1 196 ? 22.624 25.690 -4.149 1.00 79.25 196 SER A CA 1
ATOM 1518 C C . SER A 1 196 ? 22.607 24.193 -3.811 1.00 79.25 196 SER A C 1
ATOM 1520 O O . SER A 1 196 ? 23.131 23.382 -4.570 1.00 79.25 196 SER A O 1
ATOM 1522 N N . THR A 1 197 ? 21.942 23.814 -2.717 1.00 81.12 197 THR A N 1
ATOM 1523 C CA . THR A 1 197 ? 21.744 22.419 -2.295 1.00 81.12 197 THR A CA 1
ATOM 1524 C C . THR A 1 197 ? 20.842 21.629 -3.245 1.00 81.12 197 THR A C 1
ATOM 1526 O O . THR A 1 197 ? 21.132 20.475 -3.549 1.00 81.12 197 THR A O 1
ATOM 1529 N N . GLN A 1 198 ? 19.776 22.244 -3.762 1.00 78.88 198 GLN A N 1
ATOM 1530 C CA . GLN A 1 198 ? 18.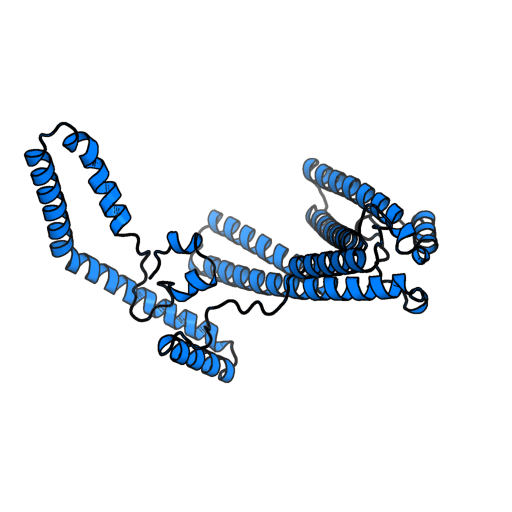874 21.621 -4.734 1.00 78.88 198 GLN A CA 1
ATOM 1531 C C . GLN A 1 198 ? 19.580 21.397 -6.075 1.00 78.88 198 GLN A C 1
ATOM 1533 O O . GLN A 1 198 ? 19.517 20.297 -6.623 1.00 78.88 198 GLN A O 1
ATOM 1538 N N . SER A 1 199 ? 20.325 22.397 -6.557 1.00 81.00 199 SER A N 1
ATOM 1539 C CA . SER A 1 199 ? 21.143 22.272 -7.771 1.00 81.00 199 SER A CA 1
ATOM 1540 C C . SER A 1 199 ? 22.209 21.185 -7.646 1.00 81.00 199 SER A C 1
ATOM 1542 O O . SER A 1 199 ? 22.394 20.405 -8.579 1.00 81.00 199 SER A O 1
ATOM 1544 N N . ALA A 1 200 ? 22.881 21.094 -6.493 1.00 84.50 200 ALA A N 1
ATOM 1545 C CA . ALA A 1 200 ? 23.882 20.060 -6.241 1.00 84.50 200 ALA A CA 1
ATOM 1546 C C . ALA A 1 200 ? 23.275 18.647 -6.276 1.00 84.50 200 ALA A C 1
ATOM 1548 O O . ALA A 1 200 ? 23.852 17.752 -6.894 1.00 84.50 200 ALA A O 1
ATOM 1549 N N . ASN A 1 201 ? 22.090 18.452 -5.685 1.00 84.56 201 ASN A N 1
ATOM 1550 C CA . ASN A 1 201 ? 21.385 17.167 -5.722 1.00 84.56 201 ASN A CA 1
ATOM 1551 C C . ASN A 1 201 ? 20.988 16.772 -7.151 1.00 84.56 201 ASN A C 1
ATOM 1553 O O . ASN A 1 201 ? 21.284 15.659 -7.581 1.00 84.56 201 ASN A O 1
ATOM 1557 N N . VAL A 1 202 ? 20.395 17.696 -7.917 1.00 85.12 202 VAL A N 1
ATOM 1558 C CA . VAL A 1 202 ? 20.041 17.453 -9.328 1.00 85.12 202 VAL A CA 1
ATOM 1559 C C . VAL A 1 202 ? 21.281 17.094 -10.148 1.00 85.12 202 VAL A C 1
ATOM 1561 O O . VAL A 1 202 ? 21.254 16.154 -10.941 1.00 85.12 202 VAL A O 1
ATOM 1564 N N . GLN A 1 203 ? 22.395 17.801 -9.946 1.00 84.81 203 GLN A N 1
ATOM 1565 C CA . GLN A 1 203 ? 23.635 17.530 -10.670 1.00 84.81 203 GLN A CA 1
ATOM 1566 C C . GLN A 1 203 ? 24.261 16.181 -10.281 1.00 84.81 203 GLN A C 1
ATOM 1568 O O . GLN A 1 203 ? 24.765 15.470 -11.151 1.00 84.81 203 GLN A O 1
ATOM 1573 N N . SER A 1 204 ? 24.183 15.795 -9.004 1.00 86.56 204 SER A N 1
ATOM 1574 C CA . SER A 1 204 ? 24.606 14.472 -8.535 1.00 86.56 204 SER A CA 1
ATOM 1575 C C . SER A 1 204 ? 23.775 13.356 -9.178 1.00 86.56 204 SER A C 1
ATOM 1577 O O . SER A 1 204 ? 24.343 12.405 -9.718 1.00 86.56 204 SER A O 1
ATOM 1579 N N . HIS A 1 205 ? 22.447 13.512 -9.220 1.00 85.88 205 HIS A N 1
ATOM 1580 C CA . HIS A 1 205 ? 21.548 12.554 -9.871 1.00 85.88 205 HIS A CA 1
ATOM 1581 C C . HIS A 1 205 ? 21.807 12.457 -11.383 1.00 85.88 205 HIS A C 1
ATOM 1583 O O . HIS A 1 205 ? 21.862 11.352 -11.919 1.00 85.88 205 HIS A O 1
ATOM 1589 N N . ARG A 1 206 ? 22.052 13.585 -12.068 1.00 87.12 206 ARG A N 1
ATOM 1590 C CA . ARG A 1 206 ? 22.448 13.609 -13.490 1.00 87.12 206 ARG A CA 1
ATOM 1591 C C . ARG A 1 206 ? 23.719 12.812 -13.755 1.00 87.12 206 ARG A C 1
ATOM 1593 O O . ARG A 1 206 ? 23.770 12.043 -14.711 1.00 87.12 206 ARG A O 1
ATOM 1600 N N . LEU A 1 207 ? 24.743 12.994 -12.923 1.00 86.50 207 LEU A N 1
ATOM 1601 C CA . LEU A 1 207 ? 26.014 12.290 -13.085 1.00 86.50 207 LEU A CA 1
ATOM 1602 C C . LEU A 1 207 ? 25.845 10.781 -12.873 1.00 86.50 207 LEU A C 1
ATOM 1604 O O . LEU A 1 207 ? 26.337 9.991 -13.678 1.00 86.50 207 LEU A O 1
ATOM 1608 N N . ALA A 1 208 ? 25.125 10.386 -11.821 1.00 87.94 208 ALA A N 1
ATOM 1609 C CA . ALA A 1 208 ? 24.835 8.982 -11.546 1.00 87.94 208 ALA A CA 1
ATOM 1610 C C . ALA A 1 208 ? 24.070 8.332 -12.710 1.00 87.94 208 ALA A C 1
ATOM 1612 O O . ALA A 1 208 ? 24.478 7.282 -13.205 1.00 87.94 208 ALA A O 1
ATOM 1613 N N . LEU A 1 209 ? 23.025 9.000 -13.205 1.00 89.12 209 LEU A N 1
ATOM 1614 C CA . LEU A 1 209 ? 22.217 8.515 -14.318 1.00 89.12 209 LEU A CA 1
ATOM 1615 C C . LEU A 1 209 ? 23.024 8.406 -15.618 1.00 89.12 209 LEU A C 1
ATOM 1617 O O . LEU A 1 209 ? 22.893 7.418 -16.333 1.00 89.12 209 LEU A O 1
ATOM 1621 N N . SER A 1 210 ? 23.908 9.368 -15.892 1.00 86.69 210 SER A N 1
ATOM 1622 C CA . SER A 1 210 ? 24.806 9.333 -17.054 1.00 86.69 210 SER A CA 1
ATOM 1623 C C . SER A 1 210 ? 25.698 8.091 -17.041 1.00 86.69 210 SER A C 1
ATOM 1625 O O . SER A 1 210 ? 25.788 7.367 -18.034 1.00 86.69 210 SER A O 1
ATOM 1627 N N . ASN A 1 211 ? 26.286 7.784 -15.882 1.00 86.94 211 ASN A N 1
ATOM 1628 C CA . ASN A 1 211 ? 27.117 6.595 -15.712 1.00 86.94 211 ASN A CA 1
ATOM 1629 C C . ASN A 1 211 ? 26.307 5.302 -15.901 1.00 86.94 211 ASN A C 1
ATOM 1631 O O . ASN A 1 211 ? 26.777 4.375 -16.562 1.00 86.94 211 ASN A O 1
ATOM 1635 N N . CYS A 1 212 ? 25.080 5.246 -15.371 1.00 89.38 212 CYS A N 1
ATOM 1636 C CA . CYS A 1 212 ? 24.178 4.109 -15.563 1.00 89.38 212 CYS A CA 1
ATOM 1637 C C . CYS A 1 212 ? 23.798 3.914 -17.038 1.00 89.38 212 CYS A C 1
ATOM 1639 O O . CYS A 1 212 ? 23.857 2.790 -17.529 1.00 89.38 212 CYS A O 1
ATOM 1641 N N . ILE A 1 213 ? 23.467 4.991 -17.758 1.00 88.56 213 ILE A N 1
ATOM 1642 C CA . ILE A 1 213 ? 23.129 4.950 -19.189 1.00 88.56 213 ILE A CA 1
ATOM 1643 C C . ILE A 1 213 ? 24.328 4.472 -20.017 1.00 88.56 213 ILE A C 1
ATOM 1645 O O . ILE A 1 213 ? 24.178 3.603 -20.875 1.00 88.56 213 ILE A O 1
ATOM 1649 N N . ALA A 1 214 ? 25.532 4.979 -19.740 1.00 87.00 214 ALA A N 1
ATOM 1650 C CA . ALA A 1 214 ? 26.744 4.549 -20.434 1.00 87.00 214 ALA A CA 1
ATOM 1651 C C . ALA A 1 214 ? 27.036 3.053 -20.209 1.00 87.00 214 ALA A C 1
ATOM 1653 O O . ALA A 1 214 ? 27.309 2.319 -21.164 1.00 87.00 214 ALA A O 1
ATOM 1654 N N . ALA A 1 215 ? 26.923 2.579 -18.963 1.00 88.81 215 ALA A N 1
ATOM 1655 C CA . ALA A 1 215 ? 27.077 1.164 -18.632 1.00 88.81 215 ALA A CA 1
ATOM 1656 C C . ALA A 1 215 ? 26.002 0.297 -19.309 1.00 88.81 215 ALA A C 1
ATOM 1658 O O . ALA A 1 215 ? 26.313 -0.758 -19.865 1.00 88.81 215 ALA A O 1
ATOM 1659 N N . PHE A 1 216 ? 24.752 0.766 -19.328 1.00 90.25 216 PHE A N 1
ATOM 1660 C CA . PHE A 1 216 ? 23.648 0.091 -20.002 1.00 90.25 216 PHE A CA 1
ATOM 1661 C C . PHE A 1 216 ? 23.892 -0.034 -21.508 1.00 90.25 216 PHE A C 1
ATOM 1663 O O . PHE A 1 216 ? 23.778 -1.135 -22.041 1.00 90.25 216 PHE A O 1
ATOM 1670 N N . HIS A 1 217 ? 24.304 1.041 -22.188 1.00 88.56 217 HIS A N 1
ATOM 1671 C CA . HIS A 1 217 ? 24.598 1.006 -23.624 1.00 88.56 217 HIS A CA 1
ATOM 1672 C C . HIS A 1 217 ? 25.758 0.066 -23.979 1.00 88.56 217 HIS A C 1
ATOM 1674 O O . HIS A 1 217 ? 25.704 -0.588 -25.020 1.00 88.56 217 HIS A O 1
ATOM 1680 N N . SER A 1 218 ? 26.775 -0.053 -23.117 1.00 87.44 218 SER A N 1
ATOM 1681 C CA . SER A 1 218 ? 27.865 -1.025 -23.298 1.00 87.44 218 SER A CA 1
ATOM 1682 C C . SER A 1 218 ? 27.332 -2.462 -23.356 1.00 87.44 218 SER A C 1
ATOM 1684 O O . SER A 1 218 ? 27.683 -3.238 -24.244 1.00 87.44 218 SER A O 1
ATOM 1686 N N . ILE A 1 219 ? 26.400 -2.801 -22.463 1.00 86.44 219 ILE A N 1
ATOM 1687 C CA . ILE A 1 219 ? 25.793 -4.135 -22.411 1.00 86.44 219 ILE A CA 1
ATOM 1688 C C . ILE A 1 219 ? 24.720 -4.309 -23.497 1.00 86.44 219 ILE A C 1
ATOM 1690 O O . ILE A 1 219 ? 24.549 -5.395 -24.051 1.00 86.44 219 ILE A O 1
ATOM 1694 N N . GLN A 1 220 ? 24.024 -3.233 -23.861 1.00 87.69 220 GLN A N 1
ATOM 1695 C CA . GLN A 1 220 ? 23.018 -3.233 -24.917 1.00 87.69 220 GLN A CA 1
ATOM 1696 C C . GLN A 1 220 ? 23.607 -3.620 -26.276 1.00 87.69 220 GLN A C 1
ATOM 1698 O O . GLN A 1 220 ? 22.933 -4.307 -27.030 1.00 87.69 220 GLN A O 1
ATOM 1703 N N . GLN A 1 221 ? 24.864 -3.275 -26.576 1.00 85.31 221 GLN A N 1
ATOM 1704 C CA . GLN A 1 221 ? 25.524 -3.707 -27.819 1.00 85.31 221 GLN A CA 1
ATOM 1705 C C . GLN A 1 221 ? 25.630 -5.233 -27.947 1.00 85.31 221 GLN A C 1
ATOM 1707 O O . GLN A 1 221 ? 25.662 -5.758 -29.058 1.00 85.31 221 GLN A O 1
ATOM 1712 N N . VAL A 1 222 ? 25.662 -5.944 -26.818 1.00 84.88 222 VAL A N 1
ATOM 1713 C CA . VAL A 1 222 ? 25.732 -7.407 -26.770 1.00 84.88 222 VAL A CA 1
ATOM 1714 C C . VAL A 1 222 ? 24.355 -8.028 -27.006 1.00 84.88 222 VAL A C 1
ATOM 1716 O O . VAL A 1 222 ? 24.217 -8.966 -27.787 1.00 84.88 222 VAL A O 1
ATOM 1719 N N . TYR A 1 223 ? 23.328 -7.501 -26.335 1.00 82.94 223 TYR A N 1
ATOM 1720 C CA . TYR A 1 223 ? 21.967 -8.040 -26.394 1.00 82.94 223 TYR A CA 1
ATOM 1721 C C . TYR A 1 223 ? 21.156 -7.561 -27.603 1.00 82.94 223 TYR A C 1
ATOM 1723 O O . TYR A 1 223 ? 20.265 -8.271 -28.066 1.00 82.94 223 TYR A O 1
ATOM 1731 N N . MET A 1 224 ? 21.445 -6.357 -28.088 1.00 85.69 224 MET A N 1
ATOM 1732 C CA . MET A 1 224 ? 20.702 -5.635 -29.121 1.00 85.69 224 MET A CA 1
ATOM 1733 C C . MET A 1 224 ? 21.685 -4.933 -30.077 1.00 85.69 224 MET A C 1
ATOM 1735 O O . MET A 1 224 ? 21.730 -3.703 -30.137 1.00 85.69 224 MET A O 1
ATOM 1739 N N . PRO A 1 225 ? 22.512 -5.677 -30.831 1.00 82.94 225 PRO A N 1
ATOM 1740 C CA . PRO A 1 225 ? 23.518 -5.083 -31.713 1.00 82.94 225 PRO A CA 1
ATOM 1741 C C . PRO A 1 225 ? 22.911 -4.143 -32.769 1.00 82.94 225 PRO A C 1
ATOM 1743 O O . PRO A 1 225 ? 23.568 -3.203 -33.216 1.00 82.94 225 PRO A O 1
ATOM 1746 N N . GLU A 1 226 ? 21.639 -4.334 -33.130 1.00 81.44 226 GLU A N 1
ATOM 1747 C CA . GLU A 1 226 ? 20.908 -3.486 -34.072 1.00 81.44 226 GLU A CA 1
ATOM 1748 C C . GLU A 1 226 ? 20.760 -2.032 -33.585 1.00 81.44 226 GLU A C 1
ATOM 1750 O O . GLU A 1 226 ? 20.559 -1.127 -34.399 1.00 81.44 226 GLU A O 1
ATOM 1755 N N . THR A 1 227 ? 20.886 -1.774 -32.277 1.00 82.50 227 THR A N 1
ATOM 1756 C CA . THR A 1 227 ? 20.811 -0.417 -31.717 1.00 82.50 227 THR A CA 1
ATOM 1757 C C . THR A 1 227 ? 22.139 0.327 -31.757 1.00 82.50 227 THR A C 1
ATOM 1759 O O . THR A 1 227 ? 22.138 1.540 -31.566 1.00 82.50 227 THR A O 1
ATOM 1762 N N . ALA A 1 228 ? 23.266 -0.340 -32.036 1.00 81.69 228 ALA A N 1
ATOM 1763 C CA . ALA A 1 228 ? 24.591 0.283 -31.998 1.00 81.69 228 ALA A CA 1
ATOM 1764 C C . ALA A 1 228 ? 24.682 1.509 -32.923 1.00 81.69 228 ALA A C 1
ATOM 1766 O O . ALA A 1 228 ? 25.096 2.582 -32.491 1.00 81.69 228 ALA A O 1
ATOM 1767 N N . SER A 1 229 ? 24.195 1.394 -34.165 1.00 79.94 229 SER A N 1
ATOM 1768 C CA . SER A 1 229 ? 24.177 2.517 -35.112 1.00 79.94 229 SER A CA 1
ATOM 1769 C C . SER A 1 229 ? 23.266 3.664 -34.662 1.00 79.94 229 SER A C 1
ATOM 1771 O O . SER A 1 229 ? 23.587 4.823 -34.909 1.00 79.94 229 SER A O 1
ATOM 1773 N N . LEU A 1 230 ? 22.153 3.367 -33.981 1.00 79.38 230 LEU A N 1
ATOM 1774 C CA . LEU A 1 230 ? 21.235 4.385 -33.455 1.00 79.38 230 LEU A CA 1
ATOM 1775 C C . LEU A 1 230 ? 21.861 5.147 -32.284 1.00 79.38 230 LEU A C 1
ATOM 1777 O O . LEU A 1 230 ? 21.776 6.372 -32.239 1.00 79.38 230 LEU A O 1
ATOM 1781 N N . ILE A 1 231 ? 22.537 4.430 -31.384 1.00 79.62 231 ILE A N 1
ATOM 1782 C CA . ILE A 1 231 ? 23.257 5.008 -30.245 1.00 79.62 231 ILE A CA 1
ATOM 1783 C C . ILE A 1 231 ? 24.376 5.924 -30.749 1.00 79.62 231 ILE A C 1
ATOM 1785 O O . ILE A 1 231 ? 24.479 7.063 -30.305 1.00 79.62 231 ILE A O 1
ATOM 1789 N N . THR A 1 232 ? 25.176 5.473 -31.722 1.00 77.19 232 THR A N 1
ATOM 1790 C CA . THR A 1 232 ? 26.257 6.283 -32.303 1.00 77.19 232 THR A CA 1
ATOM 1791 C C . THR A 1 232 ? 25.731 7.559 -32.958 1.00 77.19 232 THR A C 1
ATOM 1793 O O . THR A 1 232 ? 26.286 8.628 -32.725 1.00 77.19 232 THR A O 1
ATOM 1796 N N . VAL A 1 233 ? 24.639 7.483 -33.727 1.00 75.25 233 VAL A N 1
ATOM 1797 C CA . VAL A 1 233 ? 24.011 8.675 -34.322 1.00 75.25 233 VAL A CA 1
ATOM 1798 C C . VAL A 1 233 ? 23.501 9.626 -33.237 1.00 75.25 233 VAL A C 1
ATOM 1800 O O . VAL A 1 233 ? 23.735 10.826 -33.334 1.00 75.25 233 VAL A O 1
ATOM 1803 N N . ASN A 1 234 ? 22.870 9.107 -32.182 1.00 73.19 234 ASN A N 1
ATOM 1804 C CA . ASN A 1 234 ? 22.350 9.926 -31.088 1.00 73.19 234 ASN A CA 1
ATOM 1805 C C . ASN A 1 234 ? 23.464 10.640 -30.298 1.00 73.19 234 ASN A C 1
ATOM 1807 O O . ASN A 1 234 ? 23.300 11.798 -29.931 1.00 73.19 234 ASN A O 1
ATOM 1811 N N . ILE A 1 235 ? 24.611 9.982 -30.089 1.00 70.50 235 ILE A N 1
ATOM 1812 C CA . ILE A 1 235 ? 25.791 10.581 -29.440 1.00 70.50 235 ILE A CA 1
ATOM 1813 C C . ILE A 1 235 ? 26.432 11.653 -30.338 1.00 70.50 235 ILE A C 1
ATOM 1815 O O . ILE A 1 235 ? 26.817 12.708 -29.849 1.00 70.50 235 ILE A O 1
ATOM 1819 N N . ILE A 1 236 ? 26.551 11.400 -31.648 1.00 64.06 236 ILE A N 1
ATOM 1820 C CA . ILE A 1 236 ? 27.207 12.321 -32.596 1.00 64.06 236 ILE A CA 1
ATOM 1821 C C . ILE A 1 236 ? 26.364 13.570 -32.864 1.00 64.06 236 ILE A C 1
ATOM 1823 O O . ILE A 1 236 ? 26.923 14.637 -33.110 1.00 64.06 236 ILE A O 1
ATOM 1827 N N . MET A 1 237 ? 25.033 13.451 -32.866 1.00 60.75 237 MET A N 1
ATOM 1828 C CA . MET A 1 237 ? 24.164 14.578 -33.208 1.00 60.75 237 MET A CA 1
ATOM 1829 C C . MET A 1 237 ? 24.146 15.687 -32.150 1.00 60.75 237 MET A C 1
ATOM 1831 O O . MET A 1 237 ? 23.622 16.749 -32.473 1.00 60.75 237 MET A O 1
ATOM 1835 N N . ASP A 1 238 ? 24.722 15.466 -30.957 1.00 50.28 238 ASP A N 1
ATOM 1836 C CA . ASP A 1 238 ? 24.985 16.447 -29.883 1.00 50.28 238 ASP A CA 1
ATOM 1837 C C . ASP A 1 238 ? 23.890 17.515 -29.723 1.00 50.28 238 ASP A C 1
ATOM 1839 O O . ASP A 1 238 ? 24.120 18.691 -29.437 1.00 50.28 238 ASP A O 1
ATOM 1843 N N . THR A 1 239 ? 22.640 17.114 -29.949 1.00 46.34 239 THR A N 1
ATOM 1844 C CA . THR A 1 239 ? 21.504 17.932 -29.576 1.00 46.34 239 THR A CA 1
ATOM 1845 C C . THR A 1 239 ? 21.508 17.934 -28.059 1.00 46.34 239 THR A C 1
ATOM 1847 O O . THR A 1 239 ? 21.605 16.845 -27.488 1.00 46.34 239 THR A O 1
ATOM 1850 N N . PRO A 1 240 ? 21.382 19.091 -27.388 1.00 48.66 240 PRO A N 1
ATOM 1851 C CA . PRO A 1 240 ? 21.245 19.163 -25.940 1.00 48.66 240 PRO A CA 1
ATOM 1852 C C . PRO A 1 240 ? 19.877 18.596 -25.524 1.00 48.66 240 PRO A C 1
ATOM 1854 O O . PRO A 1 240 ? 19.040 19.286 -24.949 1.00 48.66 240 PRO A O 1
ATOM 1857 N N . LEU A 1 241 ? 19.612 17.326 -25.840 1.00 52.06 241 LEU A N 1
ATOM 1858 C CA . LEU A 1 241 ? 18.655 16.533 -25.112 1.00 52.06 241 LEU A CA 1
ATOM 1859 C C . LEU A 1 241 ? 19.292 16.332 -23.750 1.00 52.06 241 LEU A C 1
ATOM 1861 O O . LEU A 1 241 ? 20.205 15.536 -23.550 1.00 52.06 241 LEU A O 1
ATOM 1865 N N . SER A 1 242 ? 18.806 17.150 -22.831 1.00 63.09 242 SER A N 1
ATOM 1866 C CA . SER A 1 242 ? 18.761 16.888 -21.408 1.00 63.09 242 SER A CA 1
ATOM 1867 C C . SER A 1 242 ? 18.782 15.370 -21.145 1.00 63.09 242 SER A C 1
ATOM 1869 O O . SER A 1 242 ? 17.972 14.636 -21.711 1.00 63.09 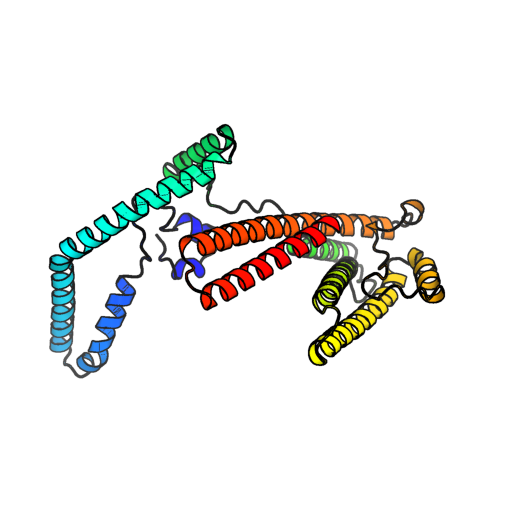242 SER A O 1
ATOM 1871 N N . LEU A 1 243 ? 19.747 14.890 -20.351 1.00 65.31 243 LEU A N 1
ATOM 1872 C CA . LEU A 1 243 ? 20.041 13.463 -20.117 1.00 65.31 243 LEU A CA 1
ATOM 1873 C C . LEU A 1 243 ? 18.807 12.656 -19.652 1.00 65.31 243 LEU A C 1
ATOM 1875 O O . LEU A 1 243 ? 18.723 11.439 -19.827 1.00 65.31 243 LEU A O 1
ATOM 1879 N N . GLU A 1 244 ? 17.823 13.372 -19.114 1.00 67.25 244 GLU A N 1
ATOM 1880 C CA . GLU A 1 244 ? 16.506 12.904 -18.688 1.00 67.25 244 GLU A CA 1
ATOM 1881 C C . GLU A 1 244 ? 15.600 12.442 -19.843 1.00 67.25 244 GLU A C 1
ATOM 1883 O O . GLU A 1 244 ? 14.641 11.716 -19.613 1.00 67.25 244 GLU A O 1
ATOM 1888 N N . SER A 1 245 ? 15.909 12.838 -21.078 1.00 69.25 245 SER A N 1
ATOM 1889 C CA . SER A 1 245 ? 15.148 12.518 -22.292 1.00 69.25 245 SER A CA 1
ATOM 1890 C C . SER A 1 245 ? 15.953 11.681 -23.289 1.00 69.25 245 SER A C 1
ATOM 1892 O O . SER A 1 245 ? 15.520 11.493 -24.427 1.00 69.25 245 SER A O 1
ATOM 1894 N N . SER A 1 246 ? 17.144 11.211 -22.901 1.00 77.00 246 SER A N 1
ATOM 1895 C CA . SER A 1 246 ? 17.988 10.406 -23.784 1.00 77.00 246 SER A CA 1
ATOM 1896 C C . SER A 1 246 ? 17.319 9.054 -24.075 1.00 77.00 246 SER A C 1
ATOM 1898 O O . SER A 1 246 ? 16.990 8.332 -23.128 1.00 77.00 246 SER A O 1
ATOM 1900 N N . PRO A 1 247 ? 17.106 8.681 -25.350 1.00 81.00 247 PRO A N 1
ATOM 1901 C CA . PRO A 1 247 ? 16.454 7.426 -25.696 1.00 81.00 247 PRO A CA 1
ATOM 1902 C C . PRO A 1 247 ? 17.320 6.218 -25.313 1.00 81.00 247 PRO A C 1
ATOM 1904 O O . PRO A 1 247 ? 18.439 6.058 -25.795 1.00 81.00 247 PRO A O 1
ATOM 1907 N N . LEU A 1 248 ? 16.762 5.312 -24.506 1.00 84.69 248 LEU A N 1
ATOM 1908 C CA . LEU A 1 248 ? 17.418 4.053 -24.119 1.00 84.69 248 LEU A CA 1
ATOM 1909 C C . LEU A 1 248 ? 17.345 2.969 -25.206 1.00 84.69 248 LEU A C 1
ATOM 1911 O O . LEU A 1 248 ? 18.022 1.951 -25.105 1.00 84.69 248 LEU A O 1
ATOM 1915 N N . PHE A 1 249 ? 16.519 3.159 -26.243 1.00 84.75 249 PHE A N 1
ATOM 1916 C CA . PHE A 1 249 ? 16.308 2.195 -27.335 1.00 84.75 249 PHE A CA 1
ATOM 1917 C C . PHE A 1 249 ? 15.913 0.785 -26.849 1.00 84.75 249 PHE A C 1
ATOM 1919 O O . PHE A 1 249 ? 16.409 -0.229 -27.344 1.00 84.75 249 PHE A O 1
ATOM 1926 N N . LEU A 1 250 ? 15.009 0.712 -25.866 1.00 85.56 250 LEU A N 1
ATOM 1927 C CA . LEU A 1 250 ? 14.462 -0.551 -25.360 1.00 85.56 250 LEU A CA 1
ATOM 1928 C C . LEU A 1 250 ? 13.689 -1.310 -26.458 1.00 85.56 250 LEU A C 1
ATOM 1930 O O . LEU A 1 250 ? 13.168 -0.666 -27.373 1.00 85.56 250 LEU A O 1
ATOM 1934 N N . PRO A 1 251 ? 13.528 -2.648 -26.366 1.00 83.56 251 PRO A N 1
ATOM 1935 C CA . PRO A 1 251 ? 12.955 -3.464 -27.445 1.00 83.56 251 PRO A CA 1
ATOM 1936 C C . PRO A 1 251 ? 11.631 -2.940 -28.016 1.00 83.56 251 PRO A C 1
ATOM 1938 O O . PRO A 1 251 ? 11.465 -2.869 -29.230 1.00 83.56 251 PRO A O 1
ATOM 1941 N N . HIS A 1 252 ? 10.716 -2.493 -27.154 1.00 79.81 252 HIS A N 1
ATOM 1942 C CA . HIS A 1 252 ? 9.403 -1.969 -27.543 1.00 79.81 252 HIS A CA 1
ATOM 1943 C C . HIS A 1 252 ? 9.458 -0.623 -28.297 1.00 79.81 252 HIS A C 1
ATOM 1945 O O . HIS A 1 252 ? 8.562 -0.328 -29.081 1.00 79.81 252 HIS A O 1
ATOM 1951 N N . THR A 1 253 ? 10.515 0.177 -28.113 1.00 80.06 253 THR A N 1
ATOM 1952 C CA . THR A 1 253 ? 10.708 1.452 -28.834 1.00 80.06 253 THR A CA 1
ATOM 1953 C C . THR A 1 253 ? 11.265 1.266 -30.245 1.00 80.06 253 THR A C 1
ATOM 1955 O O . THR A 1 253 ? 11.256 2.196 -31.056 1.00 80.06 253 THR A O 1
ATOM 1958 N N . LEU A 1 254 ? 11.759 0.066 -30.568 1.00 80.44 254 LEU A N 1
ATOM 1959 C CA . LEU A 1 254 ? 12.358 -0.214 -31.865 1.00 80.44 254 LEU A CA 1
ATOM 1960 C C . LEU A 1 254 ? 11.302 -0.530 -32.916 1.00 80.44 254 LEU A C 1
ATOM 1962 O O . LEU A 1 254 ? 10.330 -1.242 -32.674 1.00 80.44 254 LEU A O 1
ATOM 1966 N N . LYS A 1 255 ? 11.546 -0.068 -34.145 1.00 78.94 255 LYS A N 1
ATOM 1967 C CA . LYS A 1 255 ? 10.692 -0.405 -35.287 1.00 78.94 255 LYS A CA 1
ATOM 1968 C C . LYS A 1 255 ? 10.698 -1.927 -35.514 1.00 78.94 255 LYS A C 1
ATOM 1970 O O . LYS A 1 255 ? 11.778 -2.515 -35.504 1.00 78.94 255 LYS A O 1
ATOM 1975 N N . PRO A 1 256 ? 9.557 -2.553 -35.867 1.00 72.62 256 PRO A N 1
ATOM 1976 C CA . PRO A 1 256 ? 9.475 -4.002 -36.099 1.00 72.62 256 PRO A CA 1
ATOM 1977 C C . PRO A 1 256 ? 10.483 -4.534 -37.130 1.00 72.62 256 PRO A C 1
ATOM 1979 O O . PRO A 1 256 ? 10.953 -5.661 -37.034 1.00 72.62 256 PRO A O 1
ATOM 1982 N N . LYS A 1 257 ? 10.872 -3.692 -38.097 1.00 71.38 257 LYS A N 1
ATOM 1983 C CA . LYS A 1 257 ? 11.879 -4.011 -39.124 1.00 71.38 257 LYS A CA 1
ATOM 1984 C C . LYS A 1 257 ? 13.289 -4.250 -38.565 1.00 71.38 257 LYS A C 1
ATOM 1986 O O . LYS A 1 257 ? 14.108 -4.823 -39.266 1.00 71.38 257 LYS A O 1
ATOM 1991 N N . LEU A 1 258 ? 13.574 -3.797 -37.345 1.00 67.88 258 LEU A N 1
ATOM 1992 C CA . LEU A 1 258 ? 14.855 -3.985 -36.661 1.00 67.88 258 LEU A CA 1
ATOM 1993 C C . LEU A 1 258 ? 14.828 -5.191 -35.700 1.00 67.88 258 LEU A C 1
ATOM 1995 O O . LEU A 1 258 ? 15.852 -5.524 -35.124 1.00 67.88 258 LEU A O 1
ATOM 1999 N N . GLN A 1 259 ? 13.684 -5.875 -35.549 1.00 68.56 259 GLN A N 1
ATOM 2000 C CA . GLN A 1 259 ? 13.482 -6.997 -34.617 1.00 68.56 259 GLN A CA 1
ATOM 2001 C C . GLN A 1 259 ? 13.427 -8.353 -35.346 1.00 68.56 259 GLN A C 1
ATOM 2003 O O . GLN A 1 259 ? 12.482 -9.131 -35.206 1.00 68.56 259 GLN A O 1
ATOM 2008 N N . ILE A 1 260 ? 14.411 -8.628 -36.202 1.00 70.88 260 ILE A N 1
ATOM 2009 C CA . ILE A 1 260 ? 14.378 -9.814 -37.078 1.00 70.88 260 ILE A CA 1
ATOM 2010 C C . ILE A 1 260 ? 15.031 -11.031 -36.400 1.00 70.88 260 ILE A C 1
ATOM 2012 O O . ILE A 1 260 ? 14.590 -12.165 -36.609 1.00 70.88 260 ILE A O 1
ATOM 2016 N N . SER A 1 261 ? 16.040 -10.798 -35.555 1.00 78.88 261 SER A N 1
ATOM 2017 C CA . SER A 1 261 ? 16.792 -11.846 -34.858 1.00 78.88 261 SER A CA 1
ATOM 2018 C C . SER A 1 261 ? 15.915 -12.651 -33.878 1.00 78.88 261 SER A C 1
ATOM 2020 O O . SER A 1 261 ? 15.079 -12.065 -33.183 1.00 78.88 261 SER A O 1
ATOM 2022 N N . PRO A 1 262 ? 16.112 -13.981 -33.745 1.00 79.12 262 PRO A N 1
ATOM 2023 C CA . PRO A 1 262 ? 15.447 -14.793 -32.719 1.00 79.12 262 PRO A CA 1
ATOM 2024 C C . PRO A 1 262 ? 15.667 -14.263 -31.294 1.00 79.12 262 PRO A C 1
ATOM 2026 O O . PRO A 1 262 ? 14.752 -14.305 -30.472 1.00 79.12 262 PRO A O 1
ATOM 2029 N N . LEU A 1 263 ? 16.858 -13.715 -31.017 1.00 80.00 263 LEU A N 1
ATOM 2030 C CA . LEU A 1 263 ? 17.180 -13.094 -29.730 1.00 80.00 263 LEU A CA 1
ATOM 2031 C C . LEU A 1 263 ? 16.357 -11.818 -29.505 1.00 80.00 263 LEU A C 1
ATOM 2033 O O . LEU A 1 263 ? 15.789 -11.642 -28.431 1.00 80.00 263 LEU A O 1
ATOM 2037 N N . ALA A 1 264 ? 16.233 -10.972 -30.533 1.00 79.81 264 ALA A N 1
ATOM 2038 C CA . ALA A 1 264 ? 15.439 -9.747 -30.472 1.00 79.81 264 ALA A CA 1
ATOM 2039 C C . ALA A 1 264 ? 13.955 -10.049 -30.206 1.00 79.81 264 ALA A C 1
ATOM 2041 O O . ALA A 1 264 ? 13.340 -9.396 -29.370 1.00 79.81 264 ALA A O 1
ATOM 2042 N N . LYS A 1 265 ? 13.397 -11.092 -30.837 1.00 82.69 265 LYS A N 1
ATOM 2043 C CA . LYS A 1 265 ? 12.015 -11.536 -30.582 1.00 82.69 265 LYS A CA 1
ATOM 2044 C C . LYS A 1 265 ? 11.810 -11.986 -29.135 1.00 82.69 265 LYS A C 1
ATOM 2046 O O . LYS A 1 265 ? 10.869 -11.539 -28.488 1.00 82.69 265 LYS A O 1
ATOM 2051 N N . SER A 1 266 ? 12.723 -12.805 -28.610 1.00 85.62 266 SER A N 1
ATOM 2052 C CA . SER A 1 266 ? 12.673 -13.257 -27.214 1.00 85.62 266 SER A CA 1
ATOM 2053 C C . SER A 1 266 ? 12.781 -12.087 -26.225 1.00 85.62 266 SER A C 1
ATOM 2055 O O . SER A 1 266 ? 12.030 -12.033 -25.251 1.00 85.62 266 SER A O 1
ATOM 2057 N N . LEU A 1 267 ? 13.658 -11.112 -26.491 1.00 86.50 267 LEU A N 1
ATOM 2058 C CA . LEU A 1 267 ? 13.769 -9.886 -25.694 1.00 86.50 267 LEU A CA 1
ATOM 2059 C C . LEU A 1 267 ? 12.489 -9.046 -25.741 1.00 86.50 267 LEU A C 1
ATOM 2061 O O . LEU A 1 267 ? 12.058 -8.558 -24.698 1.00 86.50 267 LEU A O 1
ATOM 2065 N N . THR A 1 268 ? 11.856 -8.904 -26.907 1.00 87.62 268 THR A N 1
ATOM 2066 C CA . THR A 1 268 ? 10.574 -8.198 -27.041 1.00 87.62 268 THR A CA 1
ATOM 2067 C C . THR A 1 268 ? 9.469 -8.888 -26.239 1.00 87.62 268 THR A C 1
ATOM 2069 O O . THR A 1 268 ? 8.735 -8.214 -25.522 1.00 87.62 268 THR A O 1
ATOM 2072 N N . GLU A 1 269 ? 9.371 -10.218 -26.287 1.00 88.75 269 GLU A N 1
ATOM 2073 C CA . GLU A 1 269 ? 8.381 -10.978 -25.511 1.00 88.75 269 GLU A CA 1
ATOM 2074 C C . GLU A 1 269 ? 8.595 -10.841 -23.996 1.00 88.75 269 GLU A C 1
ATOM 2076 O O . GLU A 1 269 ? 7.644 -10.589 -23.252 1.00 88.75 269 GLU A O 1
ATOM 2081 N N . MET A 1 270 ? 9.841 -10.969 -23.526 1.00 88.12 270 MET A N 1
ATOM 2082 C CA . MET A 1 270 ? 10.179 -10.766 -22.112 1.00 88.12 270 MET A CA 1
ATOM 2083 C C . MET A 1 270 ? 9.894 -9.327 -21.674 1.00 88.12 270 MET A C 1
ATOM 2085 O O . MET A 1 270 ? 9.290 -9.108 -20.624 1.00 88.12 270 MET A O 1
ATOM 2089 N N . SER A 1 271 ? 10.268 -8.348 -22.503 1.00 90.56 271 SER A N 1
ATOM 2090 C CA . SER A 1 271 ? 9.993 -6.933 -22.258 1.00 90.56 271 SER A CA 1
ATOM 2091 C C . SER A 1 271 ? 8.493 -6.659 -22.179 1.00 90.56 271 SER A C 1
ATOM 2093 O O . SER A 1 271 ? 8.078 -5.913 -21.300 1.00 90.56 271 SER A O 1
ATOM 2095 N N . ALA A 1 272 ? 7.678 -7.256 -23.053 1.00 90.19 272 ALA A N 1
ATOM 2096 C CA . ALA A 1 272 ? 6.228 -7.081 -23.044 1.00 90.19 272 ALA A CA 1
ATOM 2097 C C . ALA A 1 272 ? 5.592 -7.633 -21.759 1.00 90.19 272 ALA A C 1
ATOM 2099 O O . ALA A 1 272 ? 4.739 -6.977 -21.167 1.00 90.19 272 ALA A O 1
ATOM 2100 N N . LYS A 1 273 ? 6.046 -8.800 -21.277 1.00 90.75 273 LYS A N 1
ATOM 2101 C CA . LYS A 1 273 ? 5.586 -9.364 -19.995 1.00 90.75 273 LYS A CA 1
ATOM 2102 C C . LYS A 1 273 ? 5.944 -8.464 -18.810 1.00 90.75 273 LYS A C 1
ATOM 2104 O O . LYS A 1 273 ? 5.095 -8.219 -17.958 1.00 90.75 273 LYS A O 1
ATOM 2109 N N . LEU A 1 274 ? 7.181 -7.962 -18.767 1.00 90.88 274 LEU A N 1
ATOM 2110 C CA . LEU A 1 274 ? 7.640 -7.058 -17.706 1.00 90.88 274 LEU A CA 1
ATOM 2111 C C . LEU A 1 274 ? 6.878 -5.727 -17.716 1.00 90.88 274 LEU A C 1
ATOM 2113 O O . LEU A 1 274 ? 6.486 -5.252 -16.656 1.00 90.88 274 LEU A O 1
ATOM 2117 N N . ARG A 1 275 ? 6.634 -5.156 -18.901 1.00 90.25 275 ARG A N 1
ATOM 2118 C CA . ARG A 1 275 ? 5.862 -3.918 -19.086 1.00 90.25 275 ARG A CA 1
ATOM 2119 C C . ARG A 1 275 ? 4.403 -4.088 -18.685 1.00 90.25 275 ARG A C 1
ATOM 2121 O O . ARG A 1 275 ? 3.883 -3.284 -17.929 1.00 90.25 275 ARG A O 1
ATOM 2128 N N . PHE A 1 276 ? 3.764 -5.184 -19.086 1.00 91.31 276 PHE A N 1
ATOM 2129 C CA . PHE A 1 276 ? 2.394 -5.471 -18.664 1.00 91.31 276 PHE A CA 1
ATOM 2130 C C . PHE A 1 276 ? 2.273 -5.567 -17.135 1.00 91.31 276 PHE A C 1
ATOM 2132 O O . PHE A 1 276 ? 1.366 -4.981 -16.548 1.00 91.31 276 PHE A O 1
ATOM 2139 N N . ALA A 1 277 ? 3.220 -6.238 -16.474 1.00 90.44 277 ALA A N 1
ATOM 2140 C CA . ALA A 1 277 ? 3.263 -6.283 -15.014 1.00 90.44 277 ALA A CA 1
ATOM 2141 C C . ALA A 1 277 ? 3.527 -4.897 -14.397 1.00 90.44 277 ALA A C 1
ATOM 2143 O O . ALA A 1 277 ? 2.849 -4.509 -13.450 1.00 90.44 277 ALA A O 1
ATOM 2144 N N . GLN A 1 278 ? 4.438 -4.111 -14.982 1.00 90.81 278 GLN A N 1
ATOM 2145 C CA . GLN A 1 278 ? 4.694 -2.726 -14.581 1.00 90.81 278 GLN A CA 1
ATOM 2146 C C . GLN A 1 278 ? 3.436 -1.852 -14.697 1.00 90.81 278 GLN A C 1
ATOM 2148 O O . GLN A 1 278 ? 3.183 -1.050 -13.800 1.00 90.81 278 GLN A O 1
ATOM 2153 N N . ALA A 1 279 ? 2.636 -2.009 -15.754 1.00 91.69 279 ALA A N 1
ATOM 2154 C CA . ALA A 1 279 ? 1.372 -1.298 -15.929 1.00 91.69 279 ALA A CA 1
ATOM 2155 C C . ALA A 1 279 ? 0.368 -1.678 -14.833 1.00 91.69 279 ALA A C 1
ATOM 2157 O O . ALA A 1 279 ? -0.247 -0.805 -14.229 1.00 91.69 279 ALA A O 1
ATOM 2158 N N . LEU A 1 280 ? 0.226 -2.967 -14.516 1.00 90.69 280 LEU A N 1
ATOM 2159 C CA . LEU A 1 280 ? -0.686 -3.412 -13.458 1.00 90.69 280 LEU A CA 1
ATOM 2160 C C . LEU A 1 280 ? -0.269 -2.893 -12.076 1.00 90.69 280 LEU A C 1
ATOM 2162 O O . LEU A 1 280 ? -1.117 -2.375 -11.347 1.00 90.69 280 LEU A O 1
ATOM 2166 N N . ASP A 1 281 ? 1.023 -2.956 -11.751 1.00 90.12 281 ASP A N 1
ATOM 2167 C CA . ASP A 1 281 ? 1.563 -2.412 -10.500 1.00 90.12 281 ASP A CA 1
ATOM 2168 C C . ASP A 1 281 ? 1.340 -0.892 -10.416 1.00 90.12 281 ASP A C 1
ATOM 2170 O O . ASP A 1 281 ? 0.858 -0.380 -9.404 1.00 90.12 281 ASP A O 1
ATOM 2174 N N . SER A 1 282 ? 1.607 -0.171 -11.509 1.00 91.00 282 SER A N 1
ATOM 2175 C CA . SER A 1 282 ? 1.426 1.287 -11.574 1.00 91.00 282 SER A CA 1
ATOM 2176 C C . SER A 1 282 ? -0.046 1.681 -11.456 1.00 91.00 282 SER A C 1
ATOM 2178 O O . SER A 1 282 ? -0.376 2.654 -10.783 1.00 91.00 282 SER A O 1
ATOM 2180 N N . LEU A 1 283 ? -0.958 0.914 -12.062 1.00 91.12 283 LEU A N 1
ATOM 2181 C CA . LEU A 1 283 ? -2.398 1.140 -11.944 1.00 91.12 283 LEU A CA 1
ATOM 2182 C C . LEU A 1 283 ? -2.876 0.954 -10.501 1.00 91.12 283 LEU A C 1
ATOM 2184 O O . LEU A 1 283 ? -3.640 1.781 -9.997 1.00 91.12 283 LEU A O 1
ATOM 2188 N N . ALA A 1 284 ? -2.410 -0.099 -9.826 1.00 89.19 284 ALA A N 1
ATOM 2189 C CA . ALA A 1 284 ? -2.712 -0.325 -8.417 1.00 89.19 284 ALA A CA 1
ATOM 2190 C C . ALA A 1 284 ? -2.185 0.827 -7.542 1.00 89.19 284 ALA A C 1
ATOM 2192 O O . ALA A 1 284 ? -2.888 1.296 -6.642 1.00 89.19 284 ALA A O 1
ATOM 2193 N N . GLU A 1 285 ? -0.990 1.344 -7.836 1.00 89.81 285 GLU A N 1
ATOM 2194 C CA . GLU A 1 285 ? -0.417 2.491 -7.130 1.00 89.81 285 GLU A CA 1
ATOM 2195 C C . GLU A 1 285 ? -1.193 3.796 -7.380 1.00 89.81 285 GLU A C 1
ATOM 2197 O O . GLU A 1 285 ? -1.424 4.555 -6.433 1.00 89.81 285 GLU A O 1
ATOM 2202 N N . VAL A 1 286 ? -1.661 4.044 -8.612 1.00 91.94 286 VAL A N 1
ATOM 2203 C CA . VAL A 1 286 ? -2.546 5.180 -8.932 1.00 91.94 286 VAL A CA 1
ATOM 2204 C C . VAL A 1 286 ? -3.836 5.088 -8.119 1.00 91.94 286 VAL A C 1
ATOM 2206 O O . VAL A 1 286 ? -4.208 6.049 -7.446 1.00 91.94 286 VAL A O 1
ATOM 2209 N N . GLN A 1 287 ? -4.503 3.931 -8.134 1.00 89.56 287 GLN A N 1
ATOM 2210 C CA . GLN A 1 287 ? -5.749 3.712 -7.392 1.00 89.56 287 GLN A CA 1
ATOM 2211 C C . GLN A 1 287 ? -5.555 3.923 -5.886 1.00 89.56 287 GLN A C 1
ATOM 2213 O O . GLN A 1 287 ? -6.345 4.619 -5.242 1.00 89.56 287 GLN A O 1
ATOM 2218 N N . HIS A 1 288 ? -4.479 3.367 -5.324 1.00 88.38 288 HIS A N 1
ATOM 2219 C CA . HIS A 1 288 ? -4.146 3.540 -3.916 1.00 88.38 288 HIS A CA 1
ATOM 2220 C C . HIS A 1 288 ? -3.872 5.011 -3.574 1.00 88.38 288 HIS A C 1
ATOM 2222 O O . HIS A 1 288 ? -4.435 5.536 -2.612 1.00 88.38 288 HIS A O 1
ATOM 2228 N N . SER A 1 289 ? -3.058 5.697 -4.380 1.00 89.88 289 SER A N 1
ATOM 2229 C CA . SER A 1 289 ? -2.694 7.100 -4.153 1.00 89.88 289 SER A CA 1
ATOM 2230 C C . SER A 1 289 ? -3.904 8.033 -4.249 1.00 89.88 289 SER A C 1
ATOM 2232 O O . SER A 1 289 ? -4.036 8.934 -3.422 1.00 89.88 289 SER A O 1
ATOM 2234 N N . LEU A 1 290 ? -4.835 7.774 -5.174 1.00 90.88 290 LEU A N 1
ATOM 2235 C CA . LEU A 1 290 ? -6.107 8.498 -5.275 1.00 90.88 290 LEU A CA 1
ATOM 2236 C C . LEU A 1 290 ? -6.997 8.285 -4.046 1.00 90.88 290 LEU A C 1
ATOM 2238 O O . LEU A 1 290 ? -7.590 9.240 -3.543 1.00 90.88 290 LEU A O 1
ATOM 2242 N N . CYS A 1 291 ? -7.064 7.056 -3.528 1.00 88.12 291 CYS A N 1
ATOM 2243 C CA . CYS A 1 291 ? -7.802 6.759 -2.300 1.00 88.12 291 CYS A CA 1
ATOM 2244 C C . CYS A 1 291 ? -7.223 7.535 -1.104 1.00 88.12 291 CYS A C 1
ATOM 2246 O O . CYS A 1 291 ? -7.956 8.212 -0.378 1.00 88.12 291 CYS A O 1
ATOM 2248 N N . VAL A 1 292 ? -5.894 7.520 -0.952 1.00 89.50 292 VAL A N 1
ATOM 2249 C CA . VAL A 1 292 ? -5.190 8.294 0.080 1.00 89.50 292 VAL A CA 1
ATOM 2250 C C . VAL A 1 292 ? -5.441 9.793 -0.092 1.00 89.50 292 VAL A C 1
ATOM 2252 O O . VAL A 1 292 ? -5.759 10.469 0.885 1.00 89.50 292 VAL A O 1
ATOM 2255 N N . PHE A 1 293 ? -5.354 10.318 -1.316 1.00 90.88 293 PHE A N 1
ATOM 2256 C CA . PHE A 1 293 ? -5.617 11.728 -1.606 1.00 90.88 293 PHE A CA 1
ATOM 2257 C C . PHE A 1 293 ? -7.046 12.131 -1.219 1.00 90.88 293 PHE A C 1
ATOM 2259 O O . PHE A 1 293 ? -7.237 13.118 -0.511 1.00 90.88 293 PHE A O 1
ATOM 2266 N N . SER A 1 294 ? -8.047 11.339 -1.615 1.00 88.88 294 SER A N 1
ATOM 2267 C CA . SER A 1 294 ? -9.457 11.574 -1.275 1.00 88.88 294 SER A CA 1
ATOM 2268 C C . SER A 1 294 ? -9.690 11.584 0.239 1.00 88.88 294 SER A C 1
ATOM 2270 O O . SER A 1 294 ? -10.417 12.434 0.766 1.00 88.88 294 SER A O 1
ATOM 2272 N N . HIS A 1 295 ? -9.042 10.666 0.961 1.00 87.19 295 HIS A N 1
ATOM 2273 C CA . HIS A 1 295 ? -9.108 10.625 2.417 1.00 87.19 295 HIS A CA 1
ATOM 2274 C C . HIS A 1 295 ? -8.464 11.863 3.056 1.00 87.19 295 HIS A C 1
ATOM 2276 O O . HIS A 1 295 ? -9.087 12.510 3.895 1.00 87.19 295 HIS A O 1
ATOM 2282 N N . LEU A 1 296 ? -7.254 12.236 2.626 1.00 90.44 296 LEU A N 1
ATOM 2283 C CA . LEU A 1 296 ? -6.556 13.428 3.119 1.00 90.44 296 LEU A CA 1
ATOM 2284 C C . LEU A 1 296 ? -7.345 14.711 2.841 1.00 90.44 296 LEU A C 1
ATOM 2286 O O . LEU A 1 296 ? -7.365 15.612 3.679 1.00 90.44 296 LEU A O 1
ATOM 2290 N N . LEU A 1 297 ? -8.016 14.788 1.691 1.00 90.19 297 LEU A N 1
ATOM 2291 C CA . LEU A 1 297 ? -8.848 15.929 1.329 1.00 90.19 297 LEU A CA 1
ATOM 2292 C C . LEU A 1 297 ? -10.053 16.035 2.269 1.00 90.19 297 LEU A C 1
ATOM 2294 O O . LEU A 1 297 ? -10.319 17.106 2.812 1.00 90.19 297 LEU A O 1
ATOM 2298 N N . SER A 1 298 ? -10.731 14.914 2.517 1.00 86.19 298 SER A N 1
ATOM 2299 C CA . SER A 1 298 ? -11.862 14.850 3.450 1.00 86.19 298 SER A CA 1
ATOM 2300 C C . SER A 1 298 ? -11.435 15.219 4.874 1.00 86.19 298 SER A C 1
ATOM 2302 O O . SER A 1 298 ? -12.066 16.065 5.505 1.00 86.19 298 SER A O 1
ATOM 2304 N N . TYR A 1 299 ? -10.312 14.665 5.345 1.00 86.50 299 TYR A N 1
ATOM 2305 C CA . TYR A 1 299 ? -9.719 14.992 6.643 1.00 86.50 299 TYR A CA 1
ATOM 2306 C C . TYR A 1 299 ? -9.393 16.484 6.763 1.00 86.50 299 TYR A C 1
ATOM 2308 O O . TYR A 1 299 ? -9.742 17.121 7.755 1.00 86.50 299 TYR A O 1
ATOM 2316 N N . LYS A 1 300 ? -8.781 17.074 5.729 1.00 90.06 300 LYS A N 1
ATOM 2317 C CA . LYS A 1 300 ? -8.489 18.509 5.696 1.00 90.06 300 LYS A CA 1
ATOM 2318 C C . LYS A 1 300 ? -9.762 19.350 5.814 1.00 90.06 300 LYS A C 1
ATOM 2320 O O . LYS A 1 300 ? -9.758 20.352 6.517 1.00 90.06 300 LYS A O 1
ATOM 2325 N N . HIS A 1 301 ? -10.838 18.967 5.134 1.00 87.25 301 HIS A N 1
ATOM 2326 C CA . HIS A 1 301 ? -12.096 19.711 5.193 1.00 87.25 301 HIS A CA 1
ATOM 2327 C C . HIS A 1 301 ? -12.814 19.595 6.543 1.00 87.25 301 HIS A C 1
ATOM 2329 O O . HIS A 1 301 ? -13.469 20.551 6.951 1.00 87.25 301 HIS A O 1
ATOM 2335 N N . GLN A 1 302 ? -12.720 18.444 7.211 1.00 84.12 302 GLN A N 1
ATOM 2336 C CA . GLN A 1 302 ? -13.504 18.146 8.414 1.00 84.12 302 GLN A CA 1
ATOM 2337 C C . GLN A 1 302 ? -12.769 18.488 9.715 1.00 84.12 302 GLN A C 1
ATOM 2339 O O . GLN A 1 302 ? -13.364 19.066 10.622 1.00 84.12 302 GLN A O 1
ATOM 2344 N N . GLU A 1 303 ? -11.480 18.160 9.801 1.00 85.88 303 GLU A N 1
ATOM 2345 C CA . GLU A 1 303 ? -10.746 18.112 11.073 1.00 85.88 303 GLU A CA 1
ATOM 2346 C C . GLU A 1 303 ? -9.663 19.193 11.190 1.00 85.88 303 GLU A C 1
ATOM 2348 O O . GLU A 1 303 ? -9.216 19.530 12.287 1.00 85.88 303 GLU A O 1
ATOM 2353 N N . VAL A 1 304 ? -9.205 19.757 10.069 1.00 85.75 304 VAL A N 1
ATOM 2354 C CA . VAL A 1 304 ? -8.079 20.697 10.076 1.00 85.75 304 VAL A CA 1
ATOM 2355 C C . VAL A 1 304 ? -8.559 22.124 10.314 1.00 85.75 304 VAL A C 1
ATOM 2357 O O . VAL A 1 304 ? -9.246 22.723 9.489 1.00 85.75 304 VAL A O 1
ATOM 2360 N N . GLN A 1 305 ? -8.121 22.703 11.432 1.00 88.56 305 GLN A N 1
ATOM 2361 C CA . GLN A 1 305 ? -8.371 24.099 11.790 1.00 88.56 305 GLN A CA 1
ATOM 2362 C C . GLN A 1 305 ? -7.055 24.849 12.035 1.00 88.56 305 GLN A C 1
ATOM 2364 O O . GLN A 1 305 ? -6.098 24.309 12.588 1.00 88.56 305 GLN A O 1
ATOM 2369 N N . GLY A 1 306 ? -7.013 26.124 11.646 1.00 89.00 306 GLY A N 1
ATOM 2370 C CA . GLY A 1 306 ? -5.847 26.990 11.835 1.00 89.00 306 GLY A CA 1
ATOM 2371 C C . GLY A 1 306 ? -4.755 26.841 10.766 1.00 89.00 306 GLY A C 1
ATOM 2372 O O . GLY A 1 306 ? -4.673 25.859 10.029 1.00 89.00 306 GLY A O 1
ATOM 2373 N N . GLN A 1 307 ? -3.895 27.860 10.676 1.00 86.88 307 GLN A N 1
ATOM 2374 C CA . GLN A 1 307 ? -2.949 28.013 9.565 1.00 86.88 307 GLN A CA 1
ATOM 2375 C C . GLN A 1 307 ? -1.864 26.928 9.534 1.00 86.88 307 GLN A C 1
ATOM 2377 O O . GLN A 1 307 ? -1.543 26.414 8.468 1.00 86.88 307 GLN A O 1
ATOM 2382 N N . HIS A 1 308 ? -1.308 26.557 10.691 1.00 88.94 308 HIS A N 1
ATOM 2383 C CA . HIS A 1 308 ? -0.218 25.580 10.767 1.00 88.94 308 HIS A CA 1
ATOM 2384 C C . HIS A 1 308 ? -0.648 24.188 10.276 1.00 88.94 308 HIS A C 1
ATOM 2386 O O . HIS A 1 308 ? -0.008 23.607 9.400 1.00 88.94 308 HIS A O 1
ATOM 2392 N N . LEU A 1 309 ? -1.765 23.673 10.803 1.00 87.50 309 LEU A N 1
ATOM 2393 C CA . LEU A 1 309 ? -2.296 22.366 10.412 1.00 87.50 309 LEU A CA 1
ATOM 2394 C C . LEU A 1 309 ? -2.757 22.362 8.949 1.00 87.50 309 LEU A C 1
ATOM 2396 O O . LEU A 1 309 ? -2.564 21.367 8.254 1.00 87.50 309 LEU A O 1
ATOM 2400 N N . ASN A 1 310 ? -3.287 23.485 8.452 1.00 89.94 310 ASN A N 1
ATOM 2401 C CA . ASN A 1 310 ? -3.640 23.636 7.042 1.00 89.94 310 ASN A CA 1
ATOM 2402 C C . ASN A 1 310 ? -2.412 23.515 6.128 1.00 89.94 310 ASN A C 1
ATOM 2404 O O . ASN A 1 310 ? -2.440 22.749 5.168 1.00 89.94 310 ASN A O 1
ATOM 2408 N N . THR A 1 311 ? -1.308 24.194 6.452 1.00 89.94 311 THR A N 1
ATOM 2409 C CA . THR A 1 311 ? -0.054 24.073 5.691 1.00 89.94 311 THR A CA 1
ATOM 2410 C C . THR A 1 311 ? 0.460 22.630 5.681 1.00 89.94 311 THR A C 1
ATOM 2412 O O . THR A 1 311 ? 0.864 22.121 4.633 1.00 89.94 311 THR A O 1
ATOM 2415 N N . GLN A 1 312 ? 0.398 21.935 6.822 1.00 89.00 312 GLN A N 1
ATOM 2416 C CA . GLN A 1 312 ? 0.798 20.529 6.916 1.00 89.00 312 GLN A CA 1
ATOM 2417 C C . GLN A 1 312 ? -0.101 19.618 6.065 1.00 89.00 312 GLN A C 1
ATOM 2419 O O . GLN A 1 312 ? 0.408 18.777 5.324 1.00 89.00 312 GLN A O 1
ATOM 2424 N N . ALA A 1 313 ? -1.421 19.808 6.120 1.00 89.25 313 ALA A N 1
ATOM 2425 C CA . ALA A 1 313 ? -2.381 19.047 5.327 1.00 89.25 313 ALA A CA 1
ATOM 2426 C C . ALA A 1 313 ? -2.212 19.291 3.818 1.00 89.25 313 ALA A C 1
ATOM 2428 O O . ALA A 1 313 ? -2.209 18.334 3.047 1.00 89.25 313 ALA A O 1
ATOM 2429 N N . CYS A 1 314 ? -1.995 20.542 3.393 1.00 89.06 314 CYS A N 1
ATOM 2430 C CA . CYS A 1 314 ? -1.655 20.866 2.003 1.00 89.06 314 CYS A CA 1
ATOM 2431 C C . CYS A 1 314 ? -0.372 20.155 1.563 1.00 89.06 314 CYS A C 1
ATOM 2433 O O . CYS A 1 314 ? -0.369 19.501 0.530 1.00 89.06 314 CYS A O 1
ATOM 2435 N N . THR A 1 315 ? 0.671 20.168 2.395 1.00 90.38 315 THR A N 1
ATOM 2436 C CA . THR A 1 315 ? 1.930 19.471 2.084 1.00 90.38 315 THR A CA 1
ATOM 2437 C C . THR A 1 315 ? 1.724 17.962 1.889 1.00 90.38 315 THR A C 1
ATOM 2439 O O . THR A 1 315 ? 2.377 17.344 1.049 1.00 90.38 315 THR A O 1
ATOM 2442 N N . LEU A 1 316 ? 0.838 17.336 2.673 1.00 90.81 316 LEU A N 1
ATOM 2443 C CA . LEU A 1 316 ? 0.501 15.918 2.507 1.00 90.81 316 LEU A CA 1
ATOM 2444 C C . LEU A 1 316 ? -0.291 15.660 1.219 1.00 90.81 316 LEU A C 1
ATOM 2446 O O . LEU A 1 316 ? -0.015 14.674 0.536 1.00 90.81 316 LEU A O 1
ATOM 2450 N N . LEU A 1 317 ? -1.228 16.546 0.873 1.00 92.12 317 LEU A N 1
ATOM 2451 C CA . LEU A 1 317 ? -1.978 16.480 -0.383 1.00 92.12 317 LEU A CA 1
ATOM 2452 C C . LEU A 1 317 ? -1.060 16.629 -1.598 1.00 92.12 317 LEU A C 1
ATOM 2454 O O . LEU A 1 317 ? -1.137 15.805 -2.503 1.00 92.12 317 LEU A O 1
ATOM 2458 N N . ASP A 1 318 ? -0.144 17.597 -1.581 1.00 89.69 318 ASP A N 1
ATOM 2459 C CA . ASP A 1 318 ? 0.820 17.820 -2.664 1.00 89.69 318 ASP A CA 1
ATOM 2460 C C . ASP A 1 318 ? 1.726 16.596 -2.863 1.00 89.69 318 ASP A C 1
ATOM 2462 O O . ASP A 1 318 ? 2.019 16.189 -3.988 1.00 89.69 318 ASP A O 1
ATOM 2466 N N . LYS A 1 319 ? 2.131 15.941 -1.765 1.00 88.44 319 LYS A N 1
ATOM 2467 C CA . LYS A 1 319 ? 2.889 14.682 -1.824 1.00 88.44 319 LYS A CA 1
ATOM 2468 C C . LYS A 1 319 ? 2.069 13.542 -2.428 1.00 88.44 319 LYS A C 1
ATOM 2470 O O . LYS A 1 319 ? 2.607 12.781 -3.231 1.00 88.44 319 LYS A O 1
ATOM 2475 N N . ALA A 1 320 ? 0.803 13.394 -2.037 1.00 90.06 320 ALA A N 1
ATOM 2476 C CA . ALA A 1 320 ? -0.076 12.353 -2.569 1.00 90.06 320 ALA A CA 1
ATOM 2477 C C . ALA A 1 320 ? -0.398 12.577 -4.060 1.00 90.06 320 ALA A C 1
ATOM 2479 O O . ALA A 1 320 ? -0.355 11.631 -4.847 1.00 90.06 320 ALA A O 1
ATOM 2480 N N . ASP A 1 321 ? -0.631 13.824 -4.473 1.00 90.12 321 ASP A N 1
ATOM 2481 C CA . ASP A 1 321 ? -0.806 14.209 -5.879 1.00 90.12 321 ASP A CA 1
ATOM 2482 C C . ASP A 1 321 ? 0.468 13.942 -6.696 1.00 90.12 321 ASP A C 1
ATOM 2484 O O . ASP A 1 321 ? 0.419 13.313 -7.753 1.00 90.12 321 ASP A O 1
ATOM 2488 N N . GLY A 1 322 ? 1.637 14.314 -6.162 1.00 87.50 322 GLY A N 1
ATOM 2489 C CA . GLY A 1 322 ? 2.930 14.026 -6.782 1.00 87.50 322 GLY A CA 1
ATOM 2490 C C . GLY A 1 322 ? 3.179 12.529 -6.995 1.00 87.50 322 GLY A C 1
ATOM 2491 O O . GLY A 1 322 ? 3.669 12.138 -8.055 1.00 87.50 322 GLY A O 1
ATOM 2492 N N . LYS A 1 323 ? 2.806 11.680 -6.026 1.00 88.00 323 LYS A N 1
ATOM 2493 C CA . LYS A 1 323 ? 2.855 10.213 -6.177 1.00 88.00 323 LYS A CA 1
ATOM 2494 C C . LYS A 1 323 ? 1.882 9.710 -7.240 1.00 88.00 323 LYS A C 1
ATOM 2496 O O . LYS A 1 323 ? 2.268 8.907 -8.079 1.00 88.00 323 LYS A O 1
ATOM 2501 N N . THR A 1 324 ? 0.656 10.229 -7.246 1.00 90.69 324 THR A N 1
ATOM 2502 C CA . THR A 1 324 ? -0.368 9.855 -8.232 1.00 90.69 324 THR A CA 1
ATOM 2503 C C . THR A 1 324 ? 0.099 10.157 -9.657 1.00 90.69 324 THR A C 1
ATOM 2505 O O . THR A 1 324 ? -0.005 9.308 -10.538 1.00 90.69 324 THR A O 1
ATOM 2508 N N . LYS A 1 325 ? 0.672 11.346 -9.882 1.00 89.31 325 LYS A N 1
ATOM 2509 C CA . LYS A 1 325 ? 1.213 11.755 -11.187 1.00 89.31 325 LYS A CA 1
ATOM 2510 C C . LYS A 1 325 ? 2.373 10.875 -11.642 1.00 89.31 325 LYS A C 1
ATOM 2512 O O . LYS A 1 325 ? 2.425 10.525 -12.816 1.00 89.31 325 LYS A O 1
ATOM 2517 N N . LEU A 1 326 ? 3.270 10.500 -10.732 1.00 85.31 326 LEU A N 1
ATOM 2518 C CA . LEU A 1 326 ? 4.373 9.589 -11.043 1.00 85.31 326 LEU A CA 1
ATOM 2519 C C . LEU A 1 326 ? 3.883 8.192 -11.414 1.00 85.31 326 LEU A C 1
ATOM 2521 O O . LEU A 1 326 ? 4.276 7.666 -12.450 1.00 85.31 326 LEU A O 1
ATOM 2525 N N . ALA A 1 327 ? 2.991 7.615 -10.609 1.00 89.94 327 ALA A N 1
ATOM 2526 C CA . ALA A 1 327 ? 2.418 6.308 -10.905 1.00 89.94 327 ALA A CA 1
ATOM 2527 C C . ALA A 1 327 ? 1.668 6.326 -12.253 1.00 89.94 327 ALA A C 1
ATOM 2529 O O . ALA A 1 327 ? 1.786 5.393 -13.044 1.00 89.94 327 ALA A O 1
ATOM 2530 N N . ALA A 1 328 ? 0.978 7.426 -12.578 1.00 91.31 328 ALA A N 1
ATOM 2531 C CA . ALA A 1 328 ? 0.333 7.608 -13.879 1.00 91.31 328 ALA A CA 1
ATOM 2532 C C . ALA A 1 328 ? 1.337 7.726 -15.042 1.00 91.31 328 ALA A C 1
ATOM 2534 O O . ALA A 1 328 ? 1.103 7.169 -16.112 1.00 91.31 328 ALA A O 1
ATOM 2535 N N . GLN A 1 329 ? 2.467 8.414 -14.851 1.00 88.44 329 GLN A N 1
ATOM 2536 C CA . GLN A 1 329 ? 3.543 8.475 -15.850 1.00 88.44 329 GLN A CA 1
ATOM 2537 C C . GLN A 1 329 ? 4.158 7.095 -16.093 1.00 88.44 329 GLN A C 1
ATOM 2539 O O . GLN A 1 329 ? 4.278 6.678 -17.243 1.00 88.44 329 GLN A O 1
ATOM 2544 N N . ARG A 1 330 ? 4.456 6.354 -15.020 1.00 87.31 330 ARG A N 1
ATOM 2545 C CA . ARG A 1 330 ? 4.960 4.980 -15.093 1.00 87.31 330 ARG A CA 1
ATOM 2546 C C . ARG A 1 330 ? 3.980 4.059 -15.824 1.00 87.31 330 ARG A C 1
ATOM 2548 O O . ARG A 1 330 ? 4.405 3.278 -16.669 1.00 87.31 330 ARG A O 1
ATOM 2555 N N . TYR A 1 331 ? 2.678 4.211 -15.567 1.00 91.12 331 TYR A N 1
ATOM 2556 C CA . TYR A 1 331 ? 1.619 3.497 -16.283 1.00 91.12 331 TYR A CA 1
ATOM 2557 C C . TYR A 1 331 ? 1.589 3.826 -17.782 1.00 91.12 331 TYR A C 1
ATOM 2559 O O . TYR A 1 331 ? 1.445 2.923 -18.590 1.00 91.12 331 TYR A O 1
ATOM 2567 N N . HIS A 1 332 ? 1.731 5.097 -18.170 1.00 88.00 332 HIS A N 1
ATOM 2568 C CA . HIS A 1 332 ? 1.728 5.492 -19.586 1.00 88.00 332 HIS A CA 1
ATOM 2569 C C . HIS A 1 332 ? 2.971 5.045 -20.356 1.00 88.00 332 HIS A C 1
ATOM 2571 O O . HIS A 1 332 ? 2.914 4.908 -21.577 1.00 88.00 332 HIS A O 1
ATOM 2577 N N . CYS A 1 333 ? 4.100 4.883 -19.669 1.00 82.06 333 CYS A N 1
ATOM 2578 C CA . CYS A 1 333 ? 5.314 4.370 -20.286 1.00 82.06 333 CYS A CA 1
ATOM 2579 C C . CYS A 1 333 ? 5.273 2.850 -20.454 1.00 82.06 333 CYS A C 1
ATOM 2581 O O . CYS A 1 333 ? 5.900 2.336 -21.380 1.00 82.06 333 CYS A O 1
ATOM 2583 N N . ALA A 1 334 ? 4.586 2.138 -19.561 1.00 83.12 334 ALA A N 1
ATOM 2584 C CA . ALA A 1 334 ? 4.438 0.688 -19.599 1.00 83.12 334 ALA A CA 1
ATOM 2585 C C . ALA A 1 334 ? 3.602 0.210 -20.801 1.00 83.12 334 ALA A C 1
ATOM 2587 O O . ALA A 1 334 ? 4.072 -0.735 -21.477 1.00 83.12 334 ALA A O 1
#

Mean predicted aligned error: 10.29 Å

pLDDT: mean 85.1, std 8.97, range [46.34, 96.69]

InterPro domains:
  IPR040521 Kyakuja-Dileera-Zisupton transposase [PF18758] (2-68)

Organism: NCBI:txid1448309

Nearest PDB structures (foldseek):
  2f1m-assembly1_B  TM=5.175E-01  e=3.326E+00  Escherichia coli
  2f1m-assembly2_C  TM=5.062E-01  e=5.399E+00  Escherichia coli
  2f1m-assembly2_D  TM=5.088E-01  e=7.954E+00  Escherichia coli

Secondary structure (DSSP, 8-state):
-B-TTGGGSS-HHHHHHTBTTSSTT--S--S-HHHHHHHHHHHHHHHHHTS-HHHHHHHHHHHHHHHHHHHHHHHHHHHHHHHHHHHHHHHHHHHHHHHHHHTS-HHHHHHHHHHHHHHHH-TTS--TTS----SPPHHHHHHHHHHHHHHHHHHHTPPPSSSS-HHHHHHHHHHHHHHHHHHHHHHHHT-SS--HHHHHHHHHHHHHHHHHHHHHHHHHHHH-GGGHHHHHHHHHT-----GGG-----GGGS-GGG--SHHHHHHHHHHHHHHHHHHHHHHHHHHHHHHHHHHHHHHHHHT--SHHHHHHHHHHHHHHHHHHHHHHHHHHH-

Radius of gyration: 29.71 Å; Cα contacts (8 Å, |Δi|>4): 199; chains: 1; bounding box: 54×59×90 Å